Protein 1ZKR (pdb70)

CATH classification: 1.20.920.50

Organism: Felis catus (NCBI:txid9685)

Foldseek 3Di:
DAAQVLLVVLVLCLLPNDLVVNLVSLCVQPVDPQQSVLSSLLSVQLVVQDDPLLSVLLVVLVVLQRPPCCAPVDPDHSVLVVQCVLCLQQVVPVSNVVSSVSSVRDPSSNVSSVSSSCSNVVVVNNPPPYCVRSVVRSCCDVSVVD/DAAQVLLVVLVLCLLPNDLVVNLVSLCVQPVPVLQSVLSSLLSVQLVVQADPVLSVLLVVLVVLQRPDCCAPVDPDHSVLVVQLQVCLLQLVLVSNVVSSVSSVRDVSSNVSSVSSSVSNPPPNNSVRDPPCRSVVRSCVDPSND

B-factor: mean 20.04, std 7.18, range [7.3, 50.9]

Structure (mmCIF, N/CA/C/O backbone):
data_1ZKR
#
_entry.id   1ZKR
#
_cell.length_a   38.588
_cell.length_b   42.996
_cell.length_c   48.906
_cell.angle_alpha   70.80
_cell.angle_beta   80.56
_cell.angle_gamma   81.53
#
_symmetry.space_group_name_H-M   'P 1'
#
loop_
_entity.id
_entity.type
_entity.pdbx_description
1 polymer 'Major allergen I polypeptide, fused chain 1, chain 2'
2 water water
#
loop_
_atom_site.group_PDB
_atom_site.id
_atom_site.type_symbol
_atom_site.label_atom_id
_atom_site.label_alt_id
_atom_site.label_comp_id
_atom_site.label_asym_id
_atom_site.label_entity_id
_atom_site.label_seq_id
_atom_site.pdbx_PDB_ins_code
_atom_site.Cartn_x
_atom_site.Cartn_y
_atom_site.Cartn_z
_atom_site.occupancy
_atom_site.B_iso_or_equiv
_atom_site.auth_seq_id
_atom_site.auth_comp_id
_atom_site.auth_asym_id
_atom_site.auth_atom_id
_atom_site.pdbx_PDB_model_num
ATOM 1 N N . MET A 1 1 ? -13.641 2.765 12.120 1.00 18.86 0 MET A N 1
ATOM 2 C CA . MET A 1 1 ? -13.022 4.060 12.543 1.00 20.80 0 MET A CA 1
ATOM 3 C C . MET A 1 1 ? -11.925 4.532 11.588 1.00 19.75 0 MET A C 1
ATOM 4 O O . MET A 1 1 ? -11.384 3.735 10.833 1.00 18.31 0 MET A O 1
ATOM 9 N N . GLU A 1 2 ? -11.612 5.823 11.630 1.00 18.26 1 GLU A N 1
ATOM 10 C CA . GLU A 1 2 ? -10.644 6.422 10.708 1.00 18.38 1 GLU A CA 1
ATOM 11 C C . GLU A 1 2 ? -9.318 5.695 10.868 1.00 17.20 1 GLU A C 1
ATOM 12 O O . GLU A 1 2 ? -8.969 5.220 11.933 1.00 18.66 1 GLU A O 1
ATOM 18 N N . ILE A 1 3 ? -8.614 5.573 9.770 1.00 16.13 2 ILE A N 1
ATOM 19 C CA . ILE A 1 3 ? -7.256 5.079 9.756 1.00 15.60 2 ILE A CA 1
ATOM 20 C C . ILE A 1 3 ? -6.332 5.943 10.593 1.00 15.18 2 ILE A C 1
ATOM 21 O O . ILE A 1 3 ? -6.497 7.177 10.719 1.00 15.75 2 ILE A O 1
ATOM 26 N N . CYS A 1 4 ? -5.339 5.301 11.160 1.00 13.96 3 CYS A N 1
ATOM 27 C CA . CYS A 1 4 ? -4.318 6.001 11.871 1.00 12.27 3 CYS A CA 1
ATOM 28 C C . CYS A 1 4 ? -3.557 6.898 10.894 1.00 12.44 3 CYS A C 1
ATOM 29 O O . CYS A 1 4 ? -3.166 6.488 9.795 1.00 11.50 3 CYS A O 1
ATOM 32 N N . PRO A 1 5 ? -3.365 8.185 11.230 1.00 13.53 4 PRO A N 1
ATOM 33 C CA . PRO A 1 5 ? -2.589 9.076 10.339 1.00 14.60 4 PRO A CA 1
ATOM 34 C C . PRO A 1 5 ? -1.181 8.582 9.954 1.00 14.30 4 PRO A C 1
ATOM 35 O O . PRO A 1 5 ? -0.813 8.825 8.786 1.00 15.04 4 PRO A O 1
ATOM 39 N N . ALA A 1 6 ? -0.490 7.849 10.850 1.00 14.48 5 ALA A N 1
ATOM 40 C CA . ALA A 1 6 ? 0.847 7.296 10.546 1.00 13.38 5 ALA A CA 1
ATOM 41 C C . ALA A 1 6 ? 0.757 6.289 9.418 1.00 12.44 5 ALA A C 1
ATOM 42 O O . ALA A 1 6 ? 1.711 6.192 8.633 1.00 12.26 5 ALA A O 1
ATOM 44 N N . VAL A 1 7 ? -0.379 5.588 9.341 1.00 12.25 6 VAL A N 1
ATOM 45 C CA . VAL A 1 7 ? -0.577 4.604 8.282 1.00 11.74 6 VAL A CA 1
ATOM 46 C C . VAL A 1 7 ? -0.833 5.302 6.958 1.00 12.39 6 VAL A C 1
ATOM 47 O O . VAL A 1 7 ? -0.195 5.010 5.958 1.00 12.12 6 VAL A O 1
ATOM 51 N N . LYS A 1 8 ? -1.733 6.275 6.937 1.00 12.22 7 LYS A N 1
ATOM 52 C CA . LYS A 1 8 ? -1.940 7.045 5.742 1.00 13.07 7 LYS A CA 1
ATOM 53 C C . LYS A 1 8 ? -0.621 7.732 5.240 1.00 12.84 7 LYS A C 1
ATOM 54 O O . LYS A 1 8 ? -0.310 7.758 4.063 1.00 14.29 7 LYS A O 1
ATOM 60 N N . ARG A 1 9 ? 0.143 8.315 6.140 1.00 13.13 8 ARG A N 1
ATOM 61 C CA . ARG A 1 9 ? 1.441 8.853 5.806 1.00 14.94 8 ARG A CA 1
ATOM 62 C C . ARG A 1 9 ? 2.422 7.852 5.188 1.00 14.13 8 ARG A C 1
ATOM 63 O O . ARG A 1 9 ? 3.141 8.158 4.246 1.00 15.73 8 ARG A O 1
ATOM 71 N N . ASP A 1 10 ? 2.462 6.636 5.724 1.00 13.31 9 ASP A N 1
ATOM 72 C CA . ASP A 1 10 ? 3.343 5.614 5.201 1.00 13.38 9 ASP A CA 1
ATOM 73 C C . ASP A 1 10 ? 2.961 5.323 3.746 1.00 12.64 9 ASP A C 1
ATOM 74 O O . ASP A 1 10 ? 3.782 5.328 2.907 1.00 13.52 9 ASP A O 1
ATOM 79 N N . VAL A 1 11 ? 1.679 5.192 3.459 1.00 12.05 10 VAL A N 1
ATOM 80 C CA . VAL A 1 11 ? 1.268 4.927 2.085 1.00 12.89 10 VAL A CA 1
ATOM 81 C C . VAL A 1 11 ? 1.466 6.110 1.142 1.00 12.68 10 VAL A C 1
ATOM 82 O O . VAL A 1 11 ? 1.844 5.957 -0.042 1.00 13.30 10 VAL A O 1
ATOM 86 N N . ASP A 1 12 ? 1.289 7.313 1.661 1.00 13.65 11 ASP A N 1
ATOM 87 C CA . ASP A 1 12 ? 1.480 8.505 0.856 1.00 15.13 11 ASP A CA 1
ATOM 88 C C . ASP A 1 12 ? 2.954 8.634 0.467 1.00 15.53 11 ASP A C 1
ATOM 89 O O . ASP A 1 12 ? 3.280 8.904 -0.692 1.00 16.40 11 ASP A O 1
ATOM 94 N N . LEU A 1 13 ? 3.861 8.441 1.426 1.00 15.26 12 LEU A N 1
ATOM 95 C CA . LEU A 1 13 ? 5.297 8.383 1.146 1.00 16.11 12 LEU A CA 1
ATOM 96 C C . LEU A 1 13 ? 5.703 7.271 0.182 1.00 14.94 12 LEU A C 1
ATOM 97 O O . LEU A 1 13 ? 6.510 7.452 -0.704 1.00 16.18 12 LEU A O 1
ATOM 102 N N . PHE A 1 14 ? 5.156 6.099 0.385 1.00 14.15 13 PHE A N 1
ATOM 103 C CA . PHE A 1 14 ? 5.403 4.990 -0.484 1.00 14.99 13 PHE A CA 1
ATOM 104 C C . PHE A 1 14 ? 5.114 5.409 -1.941 1.00 15.24 13 PHE A C 1
ATOM 105 O O . PHE A 1 14 ? 5.879 5.122 -2.851 1.00 15.42 13 PHE A O 1
ATOM 113 N N . LEU A 1 15 ? 3.987 6.067 -2.156 1.00 15.20 14 LEU A N 1
ATOM 114 C CA . LEU A 1 15 ? 3.625 6.448 -3.509 1.00 15.92 14 LEU A CA 1
ATOM 115 C C . LEU A 1 15 ? 4.366 7.716 -4.006 1.00 16.23 14 LEU A C 1
ATOM 116 O O . LEU A 1 15 ? 4.744 7.768 -5.184 1.00 17.99 14 LEU A O 1
ATOM 121 N N . THR A 1 16 ? 4.526 8.743 -3.163 1.00 16.52 15 THR A N 1
ATOM 122 C CA . THR A 1 16 ? 4.893 10.095 -3.638 1.00 17.42 15 THR A CA 1
ATOM 123 C C . THR A 1 16 ? 6.254 10.561 -3.175 1.00 17.81 15 THR A C 1
ATOM 124 O O . THR A 1 16 ? 6.755 11.581 -3.656 1.00 18.84 15 THR A O 1
ATOM 128 N N . GLY A 1 17 ? 6.819 9.884 -2.187 1.00 16.29 16 GLY A N 1
ATOM 129 C CA . GLY A 1 17 ? 8.121 10.228 -1.678 1.00 17.31 16 GLY A CA 1
ATOM 130 C C . GLY A 1 17 ? 9.201 9.780 -2.617 1.00 17.18 16 GLY A C 1
ATOM 131 O O . GLY A 1 17 ? 8.976 8.941 -3.542 1.00 17.47 16 GLY A O 1
ATOM 132 N N . THR A 1 18 ? 10.415 10.245 -2.347 1.00 17.14 17 THR A N 1
ATOM 133 C CA . THR A 1 18 ? 11.562 9.648 -2.997 1.00 17.72 17 THR A CA 1
ATOM 134 C C . THR A 1 18 ? 11.796 8.304 -2.373 1.00 18.40 17 THR A C 1
ATOM 135 O O . THR A 1 18 ? 11.287 8.057 -1.284 1.00 16.87 17 THR A O 1
ATOM 139 N N . PRO A 1 19 ? 12.558 7.443 -3.029 1.00 17.79 18 PRO A N 1
ATOM 140 C CA . PRO A 1 19 ? 12.947 6.163 -2.425 1.00 18.90 18 PRO A CA 1
ATOM 141 C C . PRO A 1 19 ? 13.611 6.356 -1.044 1.00 17.95 18 PRO A C 1
ATOM 142 O O . PRO A 1 19 ? 13.243 5.694 -0.074 1.00 16.56 18 PRO A O 1
ATOM 146 N N . ASP A 1 20 ? 14.572 7.253 -0.947 1.00 19.09 19 ASP A N 1
ATOM 147 C CA . ASP A 1 20 ? 15.155 7.532 0.360 1.00 19.86 19 ASP A CA 1
ATOM 148 C C . ASP A 1 20 ? 14.153 7.986 1.406 1.00 18.85 19 ASP A C 1
ATOM 149 O O . ASP A 1 20 ? 14.197 7.558 2.583 1.00 19.28 19 ASP A O 1
ATOM 154 N N . GLU A 1 21 ? 13.237 8.867 1.036 1.00 16.96 20 GLU A N 1
ATOM 155 C CA . GLU A 1 21 ? 12.234 9.302 2.004 1.00 16.10 20 GLU A CA 1
ATOM 156 C C . GLU A 1 21 ? 11.410 8.129 2.536 1.00 15.83 20 GLU A C 1
ATOM 157 O O . GLU A 1 21 ? 11.103 8.017 3.765 1.00 17.12 20 GLU A O 1
ATOM 163 N N . TYR A 1 22 ? 11.023 7.255 1.615 1.00 15.26 21 TYR A N 1
ATOM 164 C CA . TYR A 1 22 ? 10.179 6.118 1.977 1.00 15.32 21 TYR A CA 1
ATOM 165 C C . TYR A 1 22 ? 10.964 5.149 2.847 1.00 16.27 21 TYR A C 1
ATOM 166 O O . TYR A 1 22 ? 10.511 4.781 3.926 1.00 14.09 21 TYR A O 1
ATOM 175 N N . VAL A 1 23 ? 12.151 4.753 2.406 1.00 16.82 22 VAL A N 1
ATOM 176 C CA . VAL A 1 23 ? 12.907 3.679 3.083 1.00 18.15 22 VAL A CA 1
ATOM 177 C C . VAL A 1 23 ? 13.340 4.131 4.497 1.00 17.82 22 VAL A C 1
ATOM 178 O O . VAL A 1 23 ? 13.346 3.356 5.484 1.00 18.08 22 VAL A O 1
ATOM 182 N N . GLU A 1 24 ? 13.747 5.372 4.592 1.00 18.46 23 GLU A N 1
ATOM 183 C CA . GLU A 1 24 ? 14.046 5.934 5.881 1.00 19.21 23 GLU A CA 1
ATOM 184 C C . GLU A 1 24 ? 12.854 5.949 6.789 1.00 18.35 23 GLU A C 1
ATOM 185 O O . GLU A 1 24 ? 12.999 5.724 7.993 1.00 19.77 23 GLU A O 1
ATOM 191 N N . GLN A 1 25 ? 11.667 6.246 6.245 1.00 16.78 24 GLN A N 1
ATOM 192 C CA . GLN A 1 25 ? 10.480 6.207 7.073 1.00 16.70 24 GLN A CA 1
ATOM 193 C C . GLN A 1 25 ? 10.215 4.804 7.540 1.00 16.56 24 GLN A C 1
ATOM 194 O O . GLN A 1 25 ? 9.801 4.580 8.684 1.00 16.24 24 GLN A O 1
ATOM 200 N N . VAL A 1 26 ? 10.461 3.842 6.689 1.00 14.49 25 VAL A N 1
ATOM 201 C CA . VAL A 1 26 ? 10.322 2.453 7.077 1.00 16.18 25 VAL A CA 1
ATOM 202 C C . VAL A 1 26 ? 11.271 2.126 8.208 1.00 16.15 25 VAL A C 1
ATOM 203 O O . VAL A 1 26 ? 10.873 1.496 9.181 1.00 16.50 25 VAL A O 1
ATOM 207 N N . ALA A 1 27 ? 12.508 2.574 8.075 1.00 17.52 26 ALA A N 1
ATOM 208 C CA . ALA A 1 27 ? 13.546 2.305 9.064 1.00 17.83 26 ALA A CA 1
ATOM 209 C C . ALA A 1 27 ? 13.247 2.886 10.445 1.00 18.59 26 ALA A C 1
ATOM 210 O O . ALA A 1 27 ? 13.717 2.336 11.423 1.00 19.40 26 ALA A O 1
ATOM 212 N N . GLN A 1 28 ? 12.445 3.942 10.531 1.00 18.06 27 GLN A N 1
ATOM 213 C CA . GLN A 1 28 ? 11.968 4.491 11.799 1.00 19.89 27 GLN A CA 1
ATOM 214 C C . GLN A 1 28 ? 11.114 3.474 12.563 1.00 18.48 27 GLN A C 1
ATOM 215 O O . GLN A 1 28 ? 11.070 3.509 13.792 1.00 18.69 27 GLN A O 1
ATOM 221 N N . TYR A 1 29 ? 10.455 2.554 11.843 1.00 16.59 28 TYR A N 1
ATOM 222 C CA . TYR A 1 29 ? 9.620 1.514 12.463 1.00 15.19 28 TYR A CA 1
ATOM 223 C C . TYR A 1 29 ? 10.294 0.158 12.605 1.00 14.96 28 TYR A C 1
ATOM 224 O O . TYR A 1 29 ? 10.074 -0.570 13.614 1.00 15.80 28 TYR A O 1
ATOM 233 N N . LYS A 1 30 ? 11.122 -0.200 11.628 1.00 14.74 29 LYS A N 1
ATOM 234 C CA . LYS A 1 30 ? 11.725 -1.525 11.548 1.00 15.22 29 LYS A CA 1
ATOM 235 C C . LYS A 1 30 ? 13.009 -1.469 10.779 1.00 17.40 29 LYS A C 1
ATOM 236 O O . LYS A 1 30 ? 13.053 -1.287 9.528 1.00 18.69 29 LYS A O 1
ATOM 242 N N . ALA A 1 31 ? 14.091 -1.551 11.521 1.00 18.74 30 ALA A N 1
ATOM 243 C CA . ALA A 1 31 ? 15.401 -1.339 10.901 1.00 20.35 30 ALA A CA 1
ATOM 244 C C . ALA A 1 31 ? 16.132 -2.669 10.670 1.00 20.45 30 ALA A C 1
ATOM 245 O O . ALA A 1 31 ? 17.330 -2.751 10.830 1.00 25.00 30 ALA A O 1
ATOM 247 N N . LEU A 1 32 ? 15.429 -3.733 10.307 1.00 20.07 31 LEU A N 1
ATOM 248 C CA . LEU A 1 32 ? 16.092 -4.979 9.955 1.00 18.73 31 LEU A CA 1
ATOM 249 C C . LEU A 1 32 ? 16.601 -4.763 8.576 1.00 19.76 31 LEU A C 1
ATOM 250 O O . LEU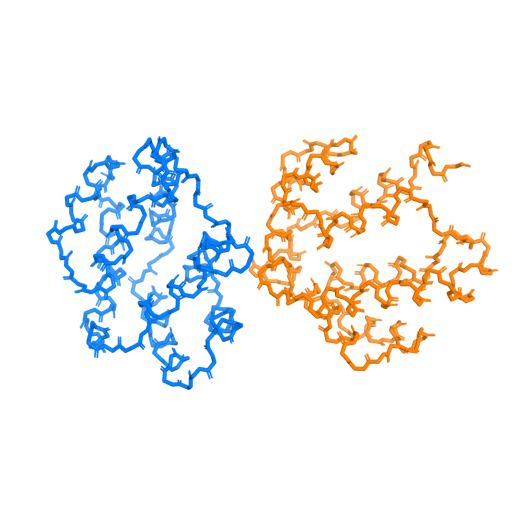 A 1 32 ? 15.877 -4.251 7.705 1.00 21.22 31 LEU A O 1
ATOM 255 N N . PRO A 1 33 ? 17.843 -5.119 8.320 1.00 19.62 32 PRO A N 1
ATOM 256 C CA . PRO A 1 33 ? 18.354 -4.921 6.970 1.00 20.28 32 PRO A CA 1
ATOM 257 C C . PRO A 1 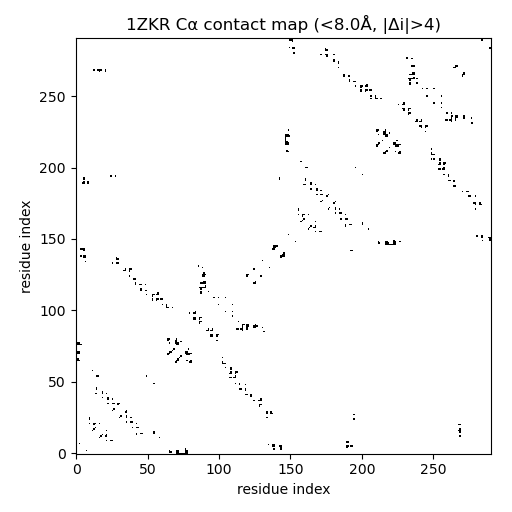33 ? 17.516 -5.593 5.871 1.00 21.63 32 PRO A C 1
ATOM 258 O O . PRO A 1 33 ? 17.353 -4.962 4.817 1.00 22.61 32 PRO A O 1
ATOM 262 N N . VAL A 1 34 ? 17.004 -6.796 6.086 1.00 21.26 33 VAL A N 1
ATOM 263 C CA . VAL A 1 34 ? 16.178 -7.438 5.065 1.00 22.61 33 VAL A CA 1
ATOM 264 C C . VAL A 1 34 ? 14.945 -6.599 4.740 1.00 21.51 33 VAL A C 1
ATOM 265 O O . VAL A 1 34 ? 14.593 -6.481 3.581 1.00 20.83 33 VAL A O 1
ATOM 269 N N . VAL A 1 35 ? 14.343 -5.981 5.748 1.00 20.31 34 VAL A N 1
ATOM 270 C CA . VAL A 1 35 ? 13.102 -5.204 5.566 1.00 19.78 34 VAL A CA 1
ATOM 271 C C . VAL A 1 35 ? 13.427 -3.973 4.720 1.00 19.70 34 VAL A C 1
ATOM 272 O O . VAL A 1 35 ? 12.674 -3.625 3.802 1.00 19.11 34 VAL A O 1
ATOM 276 N N . LEU A 1 36 ? 14.560 -3.327 5.012 1.00 18.83 35 LEU A N 1
ATOM 277 C CA . LEU A 1 36 ? 14.937 -2.099 4.294 1.00 19.13 35 LEU A CA 1
ATOM 278 C C . LEU A 1 36 ? 15.300 -2.419 2.845 1.00 18.99 35 LEU A C 1
ATOM 279 O O . LEU A 1 36 ? 14.928 -1.676 1.923 1.00 19.20 35 LEU A O 1
ATOM 284 N N . GLU A 1 37 ? 16.009 -3.521 2.641 1.00 20.45 36 GLU A N 1
ATOM 285 C CA . GLU A 1 37 ? 16.377 -3.948 1.314 1.00 20.65 36 GLU A CA 1
ATOM 286 C C . GLU A 1 37 ? 15.121 -4.245 0.475 1.00 20.60 36 GLU A C 1
ATOM 287 O O . GLU A 1 37 ? 15.035 -3.818 -0.694 1.00 20.48 36 GLU A O 1
ATOM 293 N N . ASN A 1 38 ? 14.143 -4.921 1.082 1.00 20.91 37 ASN A N 1
ATOM 294 C CA . ASN A 1 38 ? 12.895 -5.324 0.395 1.00 21.46 37 ASN A CA 1
ATOM 295 C C . ASN A 1 38 ? 12.010 -4.111 0.115 1.00 20.19 37 ASN A C 1
ATOM 296 O O . ASN A 1 38 ? 11.380 -3.997 -0.927 1.00 21.55 37 ASN A O 1
ATOM 301 N N . ALA A 1 39 ? 12.020 -3.165 1.023 1.00 19.24 38 ALA A N 1
ATOM 302 C CA . ALA A 1 39 ? 11.274 -1.962 0.875 1.00 18.11 38 ALA A CA 1
ATOM 303 C C . ALA A 1 39 ? 11.800 -1.207 -0.344 1.00 19.17 38 ALA A C 1
ATOM 304 O O . ALA A 1 39 ? 11.023 -0.608 -1.069 1.00 17.66 38 ALA A O 1
ATOM 306 N N . ARG A 1 40 ? 13.125 -1.142 -0.478 1.00 17.74 39 ARG A N 1
ATOM 307 C CA . ARG A 1 40 ? 13.724 -0.383 -1.595 1.00 18.27 39 ARG A CA 1
ATOM 308 C C . ARG A 1 40 ? 13.423 -1.057 -2.952 1.00 17.59 39 ARG A C 1
ATOM 309 O O . ARG A 1 40 ? 13.114 -0.373 -3.922 1.00 18.43 39 ARG A O 1
ATOM 317 N N . ILE A 1 41 ? 13.467 -2.368 -3.023 1.00 17.60 40 ILE A N 1
ATOM 318 C CA . ILE A 1 41 ? 13.085 -3.067 -4.265 1.00 17.52 40 ILE A CA 1
ATOM 319 C C . ILE A 1 41 ? 11.648 -2.714 -4.628 1.00 17.67 40 ILE A C 1
ATOM 320 O O . ILE A 1 41 ? 11.324 -2.279 -5.739 1.00 16.11 40 ILE A O 1
ATOM 325 N N . LEU A 1 42 ? 10.768 -2.863 -3.661 1.00 17.38 41 LEU A N 1
ATOM 326 C CA . LEU A 1 42 ? 9.359 -2.497 -3.902 1.00 15.85 41 LEU A CA 1
ATOM 327 C C . LEU A 1 42 ? 9.131 -1.052 -4.339 1.00 15.67 41 LEU A C 1
ATOM 328 O O . LEU A 1 42 ? 8.381 -0.792 -5.297 1.00 17.84 41 LEU A O 1
ATOM 333 N N . LYS A 1 43 ? 9.717 -0.097 -3.645 1.00 16.20 42 LYS A N 1
ATOM 334 C CA . LYS A 1 43 ? 9.581 1.299 -3.976 1.00 15.91 42 LYS A CA 1
ATOM 335 C C . LYS A 1 43 ? 10.152 1.602 -5.371 1.00 16.97 42 LYS A C 1
ATOM 336 O O . LYS A 1 43 ? 9.570 2.345 -6.119 1.00 16.29 42 LYS A O 1
ATOM 342 N N . ASN A 1 44 ? 11.331 1.082 -5.676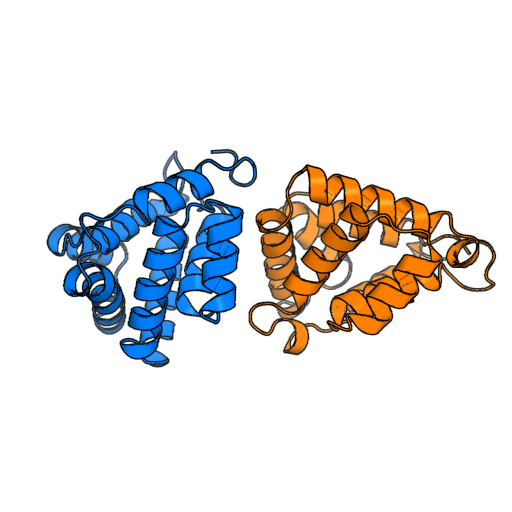 1.00 18.65 43 ASN A N 1
ATOM 343 C CA . ASN A 1 44 ? 11.891 1.313 -7.023 1.00 18.30 43 ASN A CA 1
ATOM 344 C C . ASN A 1 44 ? 10.964 0.721 -8.100 1.00 19.37 43 ASN A C 1
ATOM 345 O O . ASN A 1 44 ? 10.746 1.345 -9.135 1.00 18.88 43 ASN A O 1
ATOM 350 N N . CYS A 1 45 ? 10.356 -0.434 -7.837 1.00 18.49 44 CYS A N 1
ATOM 351 C CA . CYS A 1 45 ? 9.413 -1.029 -8.781 1.00 18.95 44 CYS A CA 1
ATOM 352 C C . CYS A 1 45 ? 8.189 -0.154 -8.929 1.00 19.08 44 CYS A C 1
ATOM 353 O O . CYS A 1 45 ? 7.760 0.107 -10.057 1.00 18.82 44 CYS A O 1
ATOM 356 N N . VAL A 1 46 ? 7.606 0.349 -7.836 1.00 17.68 45 VAL A N 1
ATOM 357 C CA . VAL A 1 46 ? 6.371 1.148 -8.021 1.00 18.50 45 VAL A CA 1
ATOM 358 C C . VAL A 1 46 ? 6.642 2.465 -8.785 1.00 18.16 45 VAL A C 1
ATO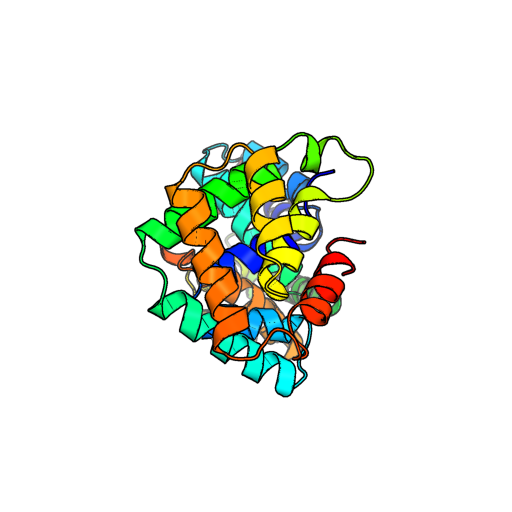M 359 O O . VAL A 1 46 ? 5.764 2.924 -9.557 1.00 17.84 45 VAL A O 1
ATOM 363 N N . ASP A 1 47 ? 7.801 3.056 -8.545 1.00 17.25 46 ASP A N 1
ATOM 364 C CA . ASP A 1 47 ? 8.186 4.327 -9.202 1.00 19.09 46 ASP A CA 1
ATOM 365 C C . ASP A 1 47 ? 8.344 4.029 -10.711 1.00 19.67 46 ASP A C 1
ATOM 366 O O . ASP A 1 47 ? 7.864 4.772 -11.523 1.00 21.61 46 ASP A O 1
ATOM 371 N N . ALA A 1 48 ? 8.932 2.895 -11.048 1.00 19.18 47 ALA A N 1
ATOM 372 C CA . ALA A 1 48 ? 9.281 2.611 -12.481 1.00 19.12 47 ALA A CA 1
ATOM 373 C C . ALA A 1 48 ? 8.039 2.143 -13.230 1.00 19.71 47 ALA A C 1
ATOM 374 O O . ALA A 1 48 ? 7.826 2.527 -14.423 1.00 19.94 47 ALA A O 1
ATOM 376 N N . LYS A 1 49 ? 7.168 1.405 -12.542 1.00 18.68 48 LYS A N 1
ATOM 377 C CA . LYS A 1 49 ? 5.969 0.803 -13.137 1.00 19.81 48 LYS A CA 1
ATOM 378 C C . LYS A 1 49 ? 4.748 1.752 -13.195 1.00 19.74 48 LYS A C 1
ATOM 379 O O . LYS A 1 49 ? 3.829 1.542 -14.050 1.00 20.03 48 LYS A O 1
ATOM 385 N N . MET A 1 50 ? 4.671 2.697 -12.244 1.00 19.56 49 MET A N 1
ATOM 386 C CA . MET A 1 50 ? 3.535 3.660 -12.188 1.00 18.98 49 MET A CA 1
ATOM 387 C C . MET A 1 50 ? 3.892 5.032 -12.784 1.00 19.11 49 MET A C 1
ATOM 388 O O . MET A 1 50 ? 4.870 5.639 -12.390 1.00 18.18 49 MET A O 1
ATOM 393 N N . THR A 1 51 ? 3.037 5.516 -13.683 1.00 17.51 50 THR A N 1
ATOM 394 C CA . THR A 1 51 ? 3.125 6.897 -14.180 1.00 17.94 50 THR A CA 1
ATOM 395 C C . THR A 1 51 ? 2.583 7.860 -13.137 1.00 17.46 50 THR A C 1
ATOM 396 O O . THR A 1 51 ? 2.023 7.410 -12.108 1.00 16.37 50 THR A O 1
ATOM 400 N N . GLU A 1 52 ? 2.654 9.158 -13.415 1.00 17.37 51 GLU A N 1
ATOM 401 C CA . GLU A 1 52 ? 2.025 10.129 -12.553 1.00 18.00 51 GLU A CA 1
ATOM 402 C C . GLU A 1 52 ? 0.516 9.949 -12.495 1.00 18.59 51 GLU A C 1
ATOM 403 O O . GLU A 1 52 ? -0.067 10.065 -11.420 1.00 17.66 51 GLU A O 1
ATOM 409 N N . GLU A 1 53 ? -0.112 9.600 -13.618 1.00 16.76 52 GLU A N 1
ATOM 410 C CA . GLU A 1 53 ? -1.551 9.353 -13.668 1.00 18.60 52 GLU A CA 1
ATOM 411 C C . GLU A 1 53 ? -1.900 8.136 -12.816 1.00 16.18 52 GLU A C 1
ATOM 412 O O . GLU A 1 53 ? -2.868 8.193 -12.067 1.00 18.82 52 GLU A O 1
ATOM 418 N N . ASP A 1 54 ? -1.084 7.076 -12.921 1.00 17.06 53 ASP A N 1
ATOM 419 C CA . ASP A 1 54 ? -1.277 5.889 -12.083 1.00 16.10 53 ASP A CA 1
ATOM 420 C C . ASP A 1 54 ? -1.218 6.266 -10.596 1.00 15.92 53 ASP A C 1
ATOM 421 O O . ASP A 1 54 ? -2.029 5.790 -9.818 1.00 15.53 53 ASP A O 1
ATOM 426 N N . LYS A 1 55 ? -0.193 7.020 -10.207 1.00 16.24 54 LYS A N 1
ATOM 427 C CA . LYS A 1 55 ? -0.077 7.476 -8.803 1.00 16.61 54 LYS A CA 1
ATOM 428 C C . LYS A 1 55 ? -1.282 8.320 -8.405 1.00 16.27 54 LYS A C 1
ATOM 429 O O . LYS A 1 55 ? -1.845 8.131 -7.365 1.00 16.62 54 LYS A O 1
ATOM 435 N N . GLU A 1 56 ? -1.716 9.241 -9.257 1.00 16.92 55 GLU A N 1
ATOM 436 C CA . GLU A 1 56 ? -2.932 10.026 -8.965 1.00 18.62 55 GLU A CA 1
ATOM 437 C C . GLU A 1 56 ? -4.128 9.137 -8.757 1.00 17.21 55 GLU A C 1
ATOM 438 O O . GLU A 1 56 ? -4.953 9.394 -7.881 1.00 16.98 55 GLU A O 1
ATOM 444 N N . ASN A 1 57 ? -4.270 8.098 -9.591 1.00 17.39 56 ASN A N 1
ATOM 445 C CA . ASN A 1 57 ? -5.402 7.187 -9.455 1.00 16.38 56 ASN A CA 1
ATOM 446 C C . ASN A 1 57 ? -5.343 6.287 -8.159 1.00 15.89 56 ASN A C 1
ATOM 447 O O . ASN A 1 57 ? -6.356 6.033 -7.506 1.00 17.24 56 ASN A O 1
ATOM 452 N N . ALA A 1 58 ? -4.151 5.916 -7.747 1.00 16.57 57 ALA A N 1
ATOM 453 C CA . ALA A 1 58 ? -3.965 5.168 -6.470 1.00 16.65 57 ALA A CA 1
ATOM 454 C C . ALA A 1 58 ? -4.372 6.031 -5.309 1.00 16.39 57 ALA A C 1
ATOM 455 O O . ALA A 1 58 ? -5.061 5.573 -4.370 1.00 16.66 57 ALA A O 1
ATOM 457 N N . LEU A 1 59 ? -4.012 7.313 -5.376 1.00 15.64 58 LEU A N 1
ATOM 458 C CA . LEU A 1 59 ? -4.305 8.248 -4.328 1.00 16.62 58 LEU A CA 1
ATOM 459 C C . LEU A 1 59 ? -5.807 8.523 -4.243 1.00 15.44 58 LEU A C 1
ATOM 460 O O . LEU A 1 59 ? -6.350 8.636 -3.158 1.00 17.22 58 LEU A O 1
ATOM 465 N N . SER A 1 60 ? -6.478 8.609 -5.396 1.00 16.93 59 SER A N 1
ATOM 466 C CA . SER A 1 60 ? -7.915 8.855 -5.382 1.00 17.06 59 SER A CA 1
ATOM 467 C C . SER A 1 60 ? -8.659 7.632 -4.858 1.00 16.90 59 SER A C 1
ATOM 468 O O . SER A 1 60 ? -9.621 7.732 -4.079 1.00 17.30 59 SER A O 1
ATOM 471 N N . LEU A 1 61 ? -8.191 6.445 -5.206 1.00 15.14 60 LEU A N 1
ATOM 472 C CA . LEU A 1 61 ? -8.749 5.239 -4.639 1.00 14.13 60 LEU A CA 1
ATOM 473 C C . LEU A 1 61 ? -8.552 5.130 -3.150 1.00 12.36 60 LEU A C 1
ATOM 474 O O . LEU A 1 61 ? -9.457 4.769 -2.414 1.00 13.83 60 LEU A O 1
ATOM 479 N N . LEU A 1 62 ? -7.361 5.485 -2.686 1.00 14.33 61 LEU A N 1
ATOM 480 C CA . LEU A 1 62 ? -7.088 5.421 -1.261 1.00 14.25 61 LEU A CA 1
ATOM 481 C C . LEU A 1 62 ? -7.987 6.416 -0.560 1.00 14.37 61 LEU A C 1
ATOM 482 O O . LEU A 1 62 ? -8.521 6.110 0.497 1.00 14.63 61 LEU A O 1
ATOM 487 N N . ASP A 1 63 ? -8.252 7.588 -1.159 1.00 15.28 62 ASP A N 1
ATOM 488 C CA . ASP A 1 63 ? -9.188 8.485 -0.528 1.00 16.81 62 ASP A CA 1
ATOM 489 C C . ASP A 1 63 ? -10.566 7.910 -0.429 1.00 16.90 62 ASP A C 1
ATOM 490 O O . ASP A 1 63 ? -11.242 8.153 0.560 1.00 17.04 62 ASP A O 1
ATOM 495 N N . LYS A 1 64 ? -11.001 7.147 -1.435 1.00 14.83 63 LYS A N 1
ATOM 496 C CA . LYS A 1 64 ? -12.297 6.432 -1.352 1.00 16.49 63 LYS A CA 1
ATOM 497 C C . LYS A 1 64 ? -12.341 5.424 -0.181 1.00 15.39 63 LYS A C 1
ATOM 498 O O . LYS A 1 64 ? -13.332 5.308 0.513 1.00 17.56 63 LYS A O 1
ATOM 504 N N . ILE A 1 65 ? -11.244 4.721 0.059 1.00 14.86 64 ILE A N 1
ATOM 505 C CA . ILE A 1 65 ? -11.112 3.832 1.197 1.00 13.46 64 ILE A CA 1
ATOM 506 C C . ILE A 1 65 ? -11.245 4.565 2.515 1.00 13.72 64 ILE A C 1
ATOM 507 O O . ILE A 1 65 ? -12.088 4.221 3.361 1.00 13.79 64 ILE A O 1
ATOM 512 N N . TYR A 1 66 ? -10.476 5.629 2.668 1.00 14.61 65 TYR A N 1
ATOM 513 C CA . TYR A 1 66 ? -10.351 6.300 3.954 1.00 14.97 65 TYR A CA 1
ATOM 514 C C . TYR A 1 66 ? -11.673 6.996 4.337 1.00 15.94 65 TYR A C 1
ATOM 515 O O . TYR A 1 66 ? -11.913 7.254 5.511 1.00 15.52 65 TYR A O 1
ATOM 524 N N . THR A 1 67 ? -12.525 7.264 3.350 1.00 17.25 66 THR A N 1
ATOM 525 C CA . THR A 1 67 ? -13.808 7.919 3.613 1.00 17.85 66 THR A CA 1
ATOM 526 C C . THR A 1 67 ? -14.991 6.954 3.470 1.00 18.78 66 THR A C 1
ATOM 527 O O . THR A 1 67 ? -16.149 7.340 3.603 1.00 21.21 66 THR A O 1
ATOM 531 N N . SER A 1 68 ? -14.733 5.681 3.223 1.00 17.90 67 SER A N 1
ATOM 532 C CA . SER A 1 68 ? -15.803 4.704 3.025 1.00 18.47 67 SER A CA 1
ATOM 533 C C . SER A 1 68 ? -16.449 4.368 4.380 1.00 17.98 67 SER A C 1
ATOM 534 O O . SER A 1 68 ? -15.764 4.344 5.380 1.00 17.91 67 SER A O 1
ATOM 537 N N . PRO A 1 69 ? -17.770 4.146 4.456 1.00 19.98 68 PRO A N 1
ATOM 538 C CA . PRO A 1 69 ? -18.384 3.628 5.682 1.00 18.89 68 PRO A CA 1
ATOM 539 C C . PRO A 1 69 ? -17.761 2.321 6.159 1.00 18.11 68 PRO A C 1
ATOM 540 O O . PRO A 1 69 ? -17.738 2.042 7.353 1.00 17.35 68 PRO A O 1
ATOM 544 N N . LEU A 1 70 ? -17.304 1.512 5.219 1.00 18.66 69 LEU A N 1
ATOM 545 C CA . LEU A 1 70 ? -16.619 0.254 5.526 1.00 16.72 69 LEU A CA 1
ATOM 546 C C . LEU A 1 70 ? -15.233 0.433 6.168 1.00 16.79 69 LEU A C 1
ATOM 547 O O . LEU A 1 70 ? -14.630 -0.533 6.635 1.00 16.99 69 LEU A O 1
ATOM 552 N N . CYS A 1 71 ? -14.776 1.689 6.194 1.00 14.73 70 CYS A N 1
ATOM 553 C CA . CYS A 1 71 ? -13.614 2.120 6.927 1.00 14.76 70 CYS A CA 1
ATOM 554 C C . CYS A 1 71 ? -14.064 2.798 8.208 1.00 15.27 70 CYS A C 1
ATOM 555 O O . CYS A 1 71 ? -13.802 2.339 9.322 1.00 16.12 70 CYS A O 1
ATOM 558 N N . VAL A 1 72 ? -14.753 3.912 8.030 1.00 17.03 71 VAL A N 1
ATOM 559 C CA . VAL A 1 72 ? -15.024 4.841 9.126 1.00 18.11 71 VAL A CA 1
ATOM 560 C C . VAL A 1 72 ? -16.060 4.395 10.112 1.00 17.51 71 VAL A C 1
ATOM 561 O O . VAL A 1 72 ? -15.911 4.621 11.308 1.00 17.17 71 VAL A O 1
ATOM 565 N N . LYS A 1 73 ? -17.134 3.788 9.625 1.00 18.70 72 LYS A N 1
ATOM 566 C CA . LYS A 1 73 ? -18.261 3.477 10.476 1.00 20.85 72 LYS A CA 1
ATOM 567 C C . LYS A 1 73 ? -18.106 2.180 11.251 1.00 20.79 72 LYS A C 1
ATOM 568 O O . LYS A 1 73 ? -18.924 1.867 12.125 1.00 21.29 72 LYS A O 1
ATOM 574 N N . MET A 1 74 ? -17.069 1.407 10.935 1.00 19.44 73 MET A N 1
ATOM 575 C CA . MET A 1 74 ? -16.838 0.162 11.668 1.00 18.98 73 MET A CA 1
ATOM 576 C C . MET A 1 74 ? -16.234 0.425 13.023 1.00 18.47 73 MET A C 1
ATOM 577 O O . MET A 1 74 ? -15.670 1.489 13.291 1.00 19.26 73 MET A O 1
ATOM 582 N N . ALA A 1 75 ? -16.316 -0.587 13.872 1.00 20.22 74 ALA A N 1
ATOM 583 C CA . ALA A 1 75 ? -15.940 -0.461 15.250 1.00 18.93 74 ALA A CA 1
ATOM 584 C C . ALA A 1 75 ? -14.440 -0.340 15.445 1.00 18.54 74 ALA A C 1
ATOM 585 O O . ALA A 1 75 ? -13.969 0.274 16.378 1.00 19.81 74 ALA A O 1
ATOM 587 N N . GLU A 1 76 ? -13.690 -0.996 14.574 1.00 16.64 75 GLU A N 1
ATOM 588 C CA . GLU A 1 76 ? -12.223 -0.999 14.707 1.00 15.67 75 GLU A CA 1
ATOM 589 C C . GLU A 1 76 ? -11.621 -0.173 13.575 1.00 14.71 75 GLU A C 1
ATOM 590 O O . GLU A 1 76 ? -12.328 0.314 12.666 1.00 15.03 75 GLU A O 1
ATOM 596 N N . THR A 1 77 ? -10.315 0.050 13.641 1.00 14.12 76 THR A N 1
ATOM 597 C CA . THR A 1 77 ? -9.678 0.897 12.640 1.00 13.48 76 THR A CA 1
ATOM 598 C C . THR A 1 77 ? -9.792 0.403 11.174 1.00 12.45 76 THR A C 1
ATOM 599 O O . THR A 1 77 ? -9.514 -0.756 10.872 1.00 13.69 76 THR A O 1
ATOM 603 N N . CYS A 1 78 ? -10.270 1.287 10.315 1.00 12.73 77 CYS A N 1
ATOM 604 C CA . CYS A 1 78 ? -10.386 1.167 8.860 1.00 13.64 77 CYS A CA 1
ATOM 605 C C . CYS A 1 78 ? -10.209 -0.240 8.239 1.00 13.57 77 CYS A C 1
ATOM 606 O O . CYS A 1 78 ? -9.241 -0.507 7.540 1.00 11.16 77 CYS A O 1
ATOM 609 N N . PRO A 1 79 ? -11.139 -1.136 8.506 1.00 12.71 78 PRO A N 1
ATOM 610 C CA . PRO A 1 79 ? -10.974 -2.548 8.157 1.00 12.14 78 PRO A CA 1
ATOM 611 C C . PRO A 1 79 ? -10.804 -2.765 6.662 1.00 12.61 78 PRO A C 1
ATOM 612 O O . PRO A 1 79 ? -9.911 -3.520 6.248 1.00 11.42 78 PRO A O 1
ATOM 616 N N . ILE A 1 80 ? -11.530 -2.023 5.828 1.00 12.25 79 ILE A N 1
ATOM 617 C CA . ILE A 1 80 ? -11.419 -2.214 4.384 1.00 13.93 79 ILE A CA 1
ATOM 618 C C . ILE A 1 80 ? -10.023 -1.831 3.854 1.00 11.92 79 ILE A C 1
ATOM 619 O O . ILE A 1 80 ? -9.568 -2.340 2.889 1.00 11.81 79 ILE A O 1
ATOM 624 N N . PHE A 1 81 ? -9.369 -0.879 4.481 1.00 10.59 80 PHE A N 1
ATOM 625 C CA . PHE A 1 81 ? -7.988 -0.575 4.108 1.00 8.99 80 PHE A CA 1
ATOM 626 C C . PHE A 1 81 ? -7.098 -1.790 4.250 1.00 10.70 80 PHE A C 1
ATOM 627 O O . PHE A 1 81 ? -6.300 -2.093 3.341 1.00 10.37 80 PHE A O 1
ATOM 635 N N . TYR A 1 82 ? -7.153 -2.405 5.410 1.00 9.67 81 TYR A N 1
ATOM 636 C CA . TYR A 1 82 ? -6.298 -3.549 5.686 1.00 9.65 81 TYR A CA 1
ATOM 637 C C . TYR A 1 82 ? -6.602 -4.673 4.710 1.00 10.59 81 TYR A C 1
ATOM 638 O O . TYR A 1 82 ? -5.715 -5.347 4.267 1.00 10.97 81 TYR A O 1
ATOM 647 N N . ASP A 1 83 ? -7.868 -4.884 4.370 1.00 10.01 82 ASP A N 1
ATOM 648 C CA . ASP A 1 83 ? -8.219 -5.956 3.455 1.00 11.32 82 ASP A CA 1
ATOM 649 C C . ASP A 1 83 ? -7.528 -5.693 2.095 1.00 11.01 82 ASP A C 1
ATOM 650 O O . ASP A 1 83 ? -6.901 -6.535 1.502 1.00 12.70 82 ASP A O 1
ATOM 655 N N . VAL A 1 84 ? -7.613 -4.442 1.631 1.00 10.92 83 VAL A N 1
ATOM 656 C CA . VAL A 1 84 ? -7.016 -4.068 0.376 1.00 10.97 83 VAL A CA 1
ATOM 657 C C . VAL A 1 84 ? -5.499 -4.152 0.450 1.00 12.25 83 VAL A C 1
ATOM 658 O O . VAL A 1 84 ? -4.849 -4.688 -0.461 1.00 12.04 83 VAL A O 1
ATOM 662 N N . PHE A 1 85 ? -4.930 -3.581 1.512 1.00 11.70 84 PHE A N 1
ATOM 663 C CA . PHE A 1 85 ? -3.501 -3.505 1.608 1.00 11.76 84 PHE A CA 1
ATOM 664 C C . PHE A 1 85 ? -2.883 -4.906 1.604 1.00 11.95 84 PHE A C 1
ATOM 665 O O . PHE A 1 85 ? -1.939 -5.132 0.854 1.00 13.36 84 PHE A O 1
ATOM 673 N N . PHE A 1 86 ? -3.392 -5.788 2.442 1.00 11.97 85 PHE A N 1
ATOM 674 C CA . PHE A 1 86 ? -2.886 -7.165 2.472 1.00 13.75 85 PHE A CA 1
ATOM 675 C C . PHE A 1 86 ? -3.182 -8.022 1.264 1.00 13.40 85 PHE A C 1
ATOM 676 O O . PHE A 1 86 ? -2.384 -8.930 0.924 1.00 14.39 85 PHE A O 1
ATOM 684 N N . ALA A 1 87 ? -4.280 -7.778 0.582 1.00 11.98 86 ALA A N 1
ATOM 685 C CA . ALA A 1 87 ? -4.520 -8.423 -0.701 1.00 12.10 86 ALA A CA 1
ATOM 686 C C . ALA A 1 87 ? -3.461 -7.992 -1.734 1.00 11.99 86 ALA A C 1
ATOM 687 O O . ALA A 1 87 ? -2.925 -8.767 -2.545 1.00 13.77 86 ALA A O 1
ATOM 689 N N . VAL A 1 88 ? -3.141 -6.712 -1.726 1.00 11.41 87 VAL A N 1
ATOM 690 C CA . VAL A 1 88 ? -2.094 -6.173 -2.587 1.00 11.93 87 VAL A CA 1
ATOM 691 C C . VAL A 1 88 ? -0.746 -6.824 -2.255 1.00 14.20 87 VAL A C 1
ATOM 692 O O . VAL A 1 88 ? -0.061 -7.324 -3.155 1.00 13.12 87 VAL A O 1
ATOM 696 N N . ALA A 1 89 ? -0.397 -6.898 -0.968 1.00 14.86 88 ALA A N 1
ATOM 697 C CA . ALA A 1 89 ? 0.960 -7.270 -0.603 1.00 15.38 88 ALA A CA 1
ATOM 698 C C . ALA A 1 89 ? 1.229 -8.742 -0.788 1.00 18.32 88 ALA A C 1
ATOM 699 O O . ALA A 1 89 ? 2.376 -9.140 -0.913 1.00 20.27 88 ALA A O 1
ATOM 701 N N . ASN A 1 90 ? 0.173 -9.539 -0.807 1.00 20.07 89 ASN A N 1
ATOM 702 C CA . ASN A 1 90 ? 0.349 -10.985 -0.833 1.00 20.61 89 ASN A CA 1
ATOM 703 C C . ASN A 1 90 ? -0.195 -11.541 -2.150 1.00 21.63 89 ASN A C 1
ATOM 704 O O . ASN A 1 90 ? -0.363 -12.754 -2.305 1.00 22.26 89 ASN A O 1
ATOM 709 N N . GLY A 1 91 ? -0.385 -10.656 -3.135 1.00 21.70 90 GLY A N 1
ATOM 710 C CA . GLY A 1 91 ? -0.855 -11.020 -4.467 1.00 20.63 90 GLY A CA 1
ATOM 711 C C . GLY A 1 91 ? -2.201 -11.707 -4.609 1.00 20.49 90 GLY A C 1
ATOM 712 O O . GLY A 1 91 ? -2.414 -12.449 -5.585 1.00 21.61 90 GLY A O 1
ATOM 713 N N . ASN A 1 92 ? -3.095 -11.565 -3.653 1.00 20.52 91 ASN A N 1
ATOM 714 C CA . ASN A 1 92 ? -4.445 -12.073 -3.832 1.00 21.10 91 ASN A CA 1
ATOM 715 C C . ASN A 1 92 ? -5.275 -11.154 -4.767 1.00 22.36 91 ASN A C 1
ATOM 716 O O . ASN A 1 92 ? -5.886 -10.197 -4.329 1.00 21.77 91 ASN A O 1
ATOM 721 N N . GLU A 1 93 ? -5.299 -11.481 -6.050 1.00 23.01 92 GLU A N 1
ATOM 722 C CA . GLU A 1 93 ? -6.040 -10.700 -7.030 1.00 23.73 92 GLU A CA 1
ATOM 723 C C . GLU A 1 93 ? -7.575 -10.719 -6.829 1.00 22.84 92 GLU A C 1
ATOM 724 O O . GLU A 1 93 ? -8.246 -9.732 -7.112 1.00 21.60 92 GLU A O 1
ATOM 730 N N . LEU A 1 94 ? -8.104 -11.829 -6.342 1.00 23.50 93 LEU A N 1
ATOM 731 C CA . LEU A 1 94 ? -9.538 -12.028 -6.204 1.00 23.95 93 LEU A CA 1
ATOM 732 C C . LEU A 1 94 ? -10.045 -11.153 -5.080 1.00 22.73 93 LEU A C 1
ATOM 733 O O . LEU A 1 94 ? -11.027 -10.423 -5.239 1.00 23.69 93 LEU A O 1
ATOM 738 N N . LEU A 1 95 ? -9.352 -11.188 -3.941 1.00 20.33 94 LEU A N 1
ATOM 739 C CA . LEU A 1 95 ? -9.777 -10.409 -2.814 1.00 19.61 94 LEU A CA 1
ATOM 740 C C . LEU A 1 95 ? -9.574 -8.929 -3.131 1.00 17.42 94 LEU A C 1
ATOM 741 O O . LEU A 1 95 ? -10.370 -8.075 -2.707 1.00 18.06 94 LEU A O 1
ATOM 746 N N . LEU A 1 96 ? -8.515 -8.598 -3.863 1.00 17.04 95 LEU A N 1
ATOM 747 C CA . LEU A 1 96 ? -8.289 -7.195 -4.198 1.00 15.80 95 LEU A CA 1
ATOM 748 C C . LEU A 1 96 ? -9.481 -6.691 -5.027 1.00 16.48 95 LEU A C 1
ATOM 749 O O . LEU A 1 96 ? -10.038 -5.663 -4.776 1.00 16.55 95 LEU A O 1
ATOM 754 N N . ASP A 1 97 ? -9.841 -7.424 -6.075 1.00 17.66 96 ASP A N 1
ATOM 755 C CA . ASP A 1 97 ? -10.918 -6.983 -6.932 1.00 18.81 96 ASP A CA 1
ATOM 756 C C . ASP A 1 97 ? -12.227 -6.841 -6.144 1.00 17.94 96 ASP A C 1
ATOM 757 O O . ASP A 1 97 ? -12.937 -5.852 -6.279 1.00 17.40 96 ASP A O 1
ATOM 762 N N . LEU A 1 98 ? -12.522 -7.802 -5.286 1.00 18.74 97 LEU A N 1
ATOM 763 C CA . LEU A 1 98 ? -13.778 -7.769 -4.548 1.00 19.74 97 LEU A CA 1
ATOM 764 C C . LEU A 1 98 ? -13.774 -6.532 -3.641 1.00 19.31 97 LEU A C 1
ATOM 765 O O . LEU A 1 98 ? -14.751 -5.788 -3.557 1.00 20.02 97 LEU A O 1
ATOM 770 N N . SER A 1 99 ? -12.635 -6.265 -3.026 1.00 17.19 98 SER A N 1
ATOM 771 C CA . SER A 1 99 ? -12.552 -5.177 -2.047 1.00 16.24 98 SER A CA 1
ATOM 772 C C . SER A 1 99 ? -12.595 -3.834 -2.785 1.00 16.32 98 SER A C 1
ATOM 773 O O . SER A 1 99 ? -13.246 -2.901 -2.364 1.00 16.47 98 SER A O 1
ATOM 776 N N . LEU A 1 100 ? -11.934 -3.727 -3.941 1.00 15.42 99 LEU A N 1
ATOM 777 C CA . LEU A 1 100 ? -12.035 -2.514 -4.754 1.00 16.14 99 LEU A CA 1
ATOM 778 C C . LEU A 1 100 ? -13.492 -2.232 -5.224 1.00 16.72 99 LEU A C 1
ATOM 779 O O . LEU A 1 100 ? -13.899 -1.097 -5.295 1.00 15.86 99 LEU A O 1
ATOM 784 N N . THR A 1 101 ? -14.247 -3.260 -5.540 1.00 18.85 100 THR A N 1
ATOM 785 C CA . THR A 1 101 ? -15.705 -3.112 -5.844 1.00 19.39 100 THR A CA 1
ATOM 786 C C . THR A 1 101 ? -16.522 -2.519 -4.665 1.00 18.85 100 THR A C 1
ATOM 787 O O . THR A 1 101 ? -17.393 -1.687 -4.861 1.00 19.85 100 THR A O 1
ATOM 791 N N . LYS A 1 102 ? -16.188 -2.893 -3.445 1.00 18.90 101 LYS A N 1
ATOM 792 C CA . LYS A 1 102 ? -16.887 -2.382 -2.261 1.00 19.01 101 LYS A CA 1
ATOM 793 C C . LYS A 1 102 ? -16.711 -0.865 -2.050 1.00 19.41 101 LYS A C 1
ATOM 794 O O . LYS A 1 102 ? -17.514 -0.258 -1.336 1.00 19.25 101 LYS A O 1
ATOM 800 N N . VAL A 1 103 ? -15.644 -0.287 -2.623 1.00 17.78 102 VAL A N 1
ATOM 801 C CA . VAL A 1 103 ? -15.379 1.159 -2.558 1.00 18.72 102 VAL A CA 1
ATOM 802 C C . VAL A 1 103 ? -15.567 1.879 -3.912 1.00 20.46 102 VAL A C 1
ATOM 803 O O . VAL A 1 103 ? -15.137 3.036 -4.082 1.00 22.48 102 VAL A O 1
ATOM 807 N N . ASN A 1 104 ? -16.239 1.225 -4.847 1.00 22.09 103 ASN A N 1
ATOM 808 C CA . ASN A 1 104 ? -16.619 1.859 -6.143 1.00 23.17 103 ASN A CA 1
ATOM 809 C C . ASN A 1 104 ? -15.389 2.362 -6.944 1.00 21.71 103 ASN A C 1
ATOM 810 O O . ASN A 1 104 ? -15.363 3.474 -7.470 1.00 21.49 103 ASN A O 1
ATOM 815 N N . ALA A 1 105 ? -14.347 1.551 -6.968 1.00 20.46 104 ALA A N 1
ATOM 816 C CA . ALA A 1 105 ? -13.162 1.870 -7.715 1.00 20.60 104 ALA A CA 1
ATOM 817 C C . ALA A 1 105 ? -13.536 2.077 -9.194 1.00 19.69 104 ALA A C 1
ATOM 818 O O . ALA A 1 105 ? -14.394 1.336 -9.718 1.00 20.22 104 ALA A O 1
ATOM 820 N N . THR A 1 106 ? -12.910 3.059 -9.844 1.00 20.05 105 THR A N 1
ATOM 821 C CA . THR A 1 106 ? -12.986 3.181 -11.306 1.00 20.15 105 THR A CA 1
ATOM 822 C C . THR A 1 106 ? -11.994 2.197 -11.921 1.00 20.82 105 THR A C 1
ATOM 823 O O . THR A 1 106 ? -11.121 1.661 -11.238 1.00 20.67 105 THR A O 1
ATOM 827 N N . GLU A 1 107 ? -12.075 1.981 -13.227 1.00 20.66 106 GLU A N 1
ATOM 828 C CA . GLU A 1 107 ? -11.147 1.094 -13.877 1.00 20.23 106 GLU A CA 1
ATOM 829 C C . GLU A 1 107 ? -9.720 1.622 -13.793 1.00 19.32 106 GLU A C 1
ATOM 830 O O . GLU A 1 107 ? -8.818 0.816 -13.587 1.00 19.70 106 GLU A O 1
ATOM 836 N N . PRO A 1 108 ? -9.486 2.923 -13.977 1.00 19.29 107 PRO A N 1
ATOM 837 C CA . PRO A 1 108 ? -8.119 3.445 -13.828 1.00 18.72 107 PRO A CA 1
ATOM 838 C C . PRO A 1 108 ? -7.561 3.210 -12.425 1.00 18.03 107 PRO A C 1
ATOM 839 O O . PRO A 1 108 ? -6.393 2.957 -12.308 1.00 18.14 107 PRO A O 1
ATOM 843 N N . GLU A 1 109 ? -8.409 3.336 -11.435 1.00 18.31 108 GLU A N 1
ATOM 844 C CA . GLU A 1 109 ? -8.072 3.076 -10.020 1.00 17.71 108 GLU A CA 1
ATOM 845 C C . GLU A 1 109 ? -7.691 1.614 -9.843 1.00 17.64 108 GLU A C 1
ATOM 846 O O . GLU A 1 109 ? -6.656 1.280 -9.252 1.00 16.07 108 GLU A O 1
ATOM 852 N N . ARG A 1 110 ? -8.494 0.717 -10.400 1.00 17.94 109 ARG A N 1
ATOM 853 C CA . ARG A 1 110 ? -8.194 -0.697 -10.338 1.00 17.84 109 ARG A CA 1
ATOM 854 C C . ARG A 1 110 ? -6.834 -1.033 -11.020 1.00 17.13 109 ARG A C 1
ATOM 855 O O . ARG A 1 110 ? -6.029 -1.791 -10.472 1.00 17.04 109 ARG A O 1
ATOM 863 N N . THR A 1 111 ? -6.594 -0.453 -12.199 1.00 17.50 110 THR A N 1
ATOM 864 C CA . THR A 1 111 ? -5.367 -0.679 -12.971 1.00 18.76 110 THR A CA 1
ATOM 865 C C . THR A 1 111 ? -4.187 -0.252 -12.134 1.00 17.87 110 THR A C 1
ATOM 866 O O . THR A 1 111 ? -3.200 -0.980 -11.996 1.00 18.66 110 THR A O 1
ATOM 870 N N . ALA A 1 112 ? -4.297 0.919 -11.519 1.00 15.84 111 ALA A N 1
ATOM 871 C CA . ALA A 1 112 ? -3.181 1.448 -10.734 1.00 15.08 111 ALA A CA 1
ATOM 872 C C . ALA A 1 112 ? -2.859 0.508 -9.533 1.00 15.39 111 ALA A C 1
ATOM 873 O O . ALA A 1 112 ? -1.700 0.243 -9.253 1.00 13.74 111 ALA A O 1
ATOM 875 N N . MET A 1 113 ? -3.892 0.099 -8.793 1.00 15.09 112 MET A N 1
ATOM 876 C CA . MET A 1 113 ? -3.721 -0.783 -7.638 1.00 15.15 112 MET A CA 1
ATOM 877 C C . MET A 1 113 ? -3.126 -2.138 -8.033 1.00 15.41 112 MET A C 1
ATOM 878 O O . MET A 1 113 ? -2.308 -2.667 -7.310 1.00 15.58 112 MET A O 1
ATOM 883 N N . LYS A 1 114 ? -3.494 -2.656 -9.200 1.00 15.43 113 LYS A N 1
ATOM 884 C CA . LYS A 1 114 ? -2.956 -3.923 -9.652 1.00 15.91 113 LYS A CA 1
ATOM 885 C C . LYS A 1 114 ? -1.456 -3.789 -9.996 1.00 16.48 113 LYS A C 1
ATOM 886 O O . LYS A 1 114 ? -0.717 -4.725 -9.838 1.00 16.13 113 LYS A O 1
ATOM 892 N N . LYS A 1 115 ? -1.023 -2.623 -10.476 1.00 15.43 114 LYS A N 1
ATOM 893 C CA . LYS A 1 115 ? 0.411 -2.384 -10.701 1.00 16.09 114 LYS A CA 1
ATOM 894 C C . LYS A 1 115 ? 1.195 -2.488 -9.393 1.00 16.11 114 LYS A C 1
ATOM 895 O O . LYS A 1 115 ? 2.303 -3.014 -9.367 1.00 17.77 114 LYS A O 1
ATOM 901 N N . ILE A 1 116 ? 0.637 -1.981 -8.289 1.00 15.45 115 ILE A N 1
ATOM 902 C CA . ILE A 1 116 ? 1.331 -2.078 -7.005 1.00 14.93 115 ILE A CA 1
ATOM 903 C C . ILE A 1 116 ? 1.395 -3.562 -6.620 1.00 15.66 115 ILE A C 1
ATOM 904 O O . ILE A 1 116 ? 2.453 -4.044 -6.199 1.00 17.99 115 ILE A O 1
ATOM 909 N N . GLN A 1 117 ? 0.276 -4.283 -6.820 1.00 16.18 116 GLN A N 1
ATOM 910 C CA . GLN A 1 117 ? 0.228 -5.721 -6.510 1.00 16.30 116 GLN A CA 1
ATOM 911 C C . GLN A 1 117 ? 1.270 -6.489 -7.333 1.00 17.29 116 GLN A C 1
ATOM 912 O O . GLN A 1 117 ? 1.979 -7.332 -6.798 1.00 17.24 116 GLN A O 1
ATOM 918 N N . ASP A 1 118 ? 1.339 -6.164 -8.611 1.00 18.71 117 ASP A N 1
ATOM 919 C CA . ASP A 1 118 ? 2.323 -6.744 -9.508 1.00 20.27 117 ASP A CA 1
ATOM 920 C C . ASP A 1 118 ? 3.752 -6.532 -9.012 1.00 20.42 117 ASP A C 1
ATOM 921 O O . ASP A 1 118 ? 4.586 -7.377 -9.199 1.00 20.83 117 ASP A O 1
ATOM 926 N N . CYS A 1 119 ? 4.062 -5.392 -8.421 1.00 18.95 118 CYS A N 1
ATOM 927 C CA . CYS A 1 119 ? 5.401 -5.157 -7.897 1.00 19.87 118 CYS A CA 1
ATOM 928 C C . CYS A 1 119 ? 5.732 -6.093 -6.741 1.00 20.41 118 CYS A C 1
ATOM 929 O O . CYS A 1 119 ? 6.863 -6.493 -6.592 1.00 20.54 118 CYS A O 1
ATOM 932 N N . TYR A 1 120 ? 4.761 -6.420 -5.890 1.00 19.74 119 TYR A N 1
ATOM 933 C CA . TYR A 1 120 ? 4.981 -7.433 -4.869 1.00 20.82 119 TYR A CA 1
ATOM 934 C C . TYR A 1 120 ? 5.203 -8.800 -5.521 1.00 21.92 119 TYR A C 1
ATOM 935 O O . TYR A 1 120 ? 6.158 -9.519 -5.167 1.00 24.30 119 TYR A O 1
ATOM 944 N N . VAL A 1 121 ? 4.343 -9.170 -6.470 1.00 23.13 120 VAL A N 1
ATOM 945 C CA . VAL A 1 121 ? 4.371 -10.516 -7.086 1.00 23.60 120 VAL A CA 1
ATOM 946 C C . VAL A 1 121 ? 5.623 -10.803 -7.971 1.00 26.29 120 VAL A C 1
ATOM 947 O O . VAL A 1 121 ? 6.286 -11.842 -7.824 1.00 26.74 120 VAL A O 1
ATOM 951 N N . GLU A 1 122 ? 5.907 -9.894 -8.903 1.00 28.02 121 GLU A N 1
ATOM 952 C CA . GLU A 1 122 ? 6.956 -10.097 -9.927 1.00 29.35 121 GLU A CA 1
ATOM 953 C C . GLU A 1 122 ? 8.346 -10.085 -9.302 1.00 30.37 121 GLU A C 1
ATOM 954 O O . GLU A 1 122 ? 9.274 -10.747 -9.788 1.00 31.42 121 GLU A O 1
ATOM 960 N N . ASN A 1 123 ? 8.476 -9.413 -8.172 1.00 30.16 122 ASN A N 1
ATOM 961 C CA . ASN A 1 123 ? 9.743 -9.369 -7.445 1.00 30.67 122 ASN A CA 1
ATOM 962 C C . ASN A 1 123 ? 9.919 -10.450 -6.354 1.00 30.89 122 ASN A C 1
ATOM 963 O O . ASN A 1 123 ? 10.919 -10.450 -5.628 1.00 31.11 122 ASN A O 1
ATOM 968 N N . GLY A 1 124 ? 8.943 -11.339 -6.211 1.00 31.00 123 GLY A N 1
ATOM 969 C CA . GLY A 1 124 ? 9.069 -12.471 -5.307 1.00 31.20 123 GLY A CA 1
ATOM 970 C C . GLY A 1 124 ? 8.686 -12.147 -3.874 1.00 30.93 123 GLY A C 1
ATOM 971 O O . GLY A 1 124 ? 8.815 -12.996 -2.998 1.00 33.33 123 GLY A O 1
ATOM 972 N N . LEU A 1 125 ? 8.173 -10.939 -3.653 1.00 30.02 124 LEU A N 1
ATOM 973 C CA . LEU A 1 125 ? 7.970 -10.419 -2.304 1.00 29.14 124 LEU A CA 1
ATOM 974 C C . LEU A 1 125 ? 6.707 -10.910 -1.571 1.00 29.18 124 LEU A C 1
ATOM 975 O O . LEU A 1 125 ? 6.533 -10.591 -0.418 1.00 28.06 124 LEU A O 1
ATOM 980 N N . ILE A 1 126 ? 5.869 -11.756 -2.168 1.00 29.97 125 ILE A N 1
ATOM 981 C CA . ILE A 1 126 ? 4.784 -12.352 -1.386 1.00 30.45 125 ILE A CA 1
ATOM 982 C C . ILE A 1 126 ? 5.280 -13.216 -0.230 1.00 30.57 125 ILE A C 1
ATOM 983 O O . ILE A 1 126 ? 4.649 -13.220 0.860 1.00 30.00 125 ILE A O 1
ATOM 988 N N . SER A 1 127 ? 6.365 -13.968 -0.450 1.00 29.60 126 SER A N 1
ATOM 989 C CA . SER A 1 127 ? 6.878 -14.886 0.584 1.00 30.21 126 SER A CA 1
ATOM 990 C C . SER A 1 127 ? 8.114 -14.273 1.257 1.00 28.95 126 SER A C 1
ATOM 991 O O . SER A 1 127 ? 9.034 -14.976 1.695 1.00 28.31 126 SER A O 1
ATOM 994 N N . ARG A 1 128 ? 8.156 -12.939 1.289 1.00 28.15 127 ARG A N 1
ATOM 995 C CA . ARG A 1 128 ? 9.245 -12.239 1.932 1.00 27.87 127 ARG A CA 1
ATOM 996 C C . ARG A 1 128 ? 8.717 -11.376 3.061 1.00 26.24 127 ARG A C 1
ATOM 997 O O . ARG A 1 128 ? 7.561 -10.917 3.066 1.00 25.84 127 ARG A O 1
ATOM 1005 N N . VAL A 1 129 ? 9.583 -11.188 4.037 1.00 24.50 128 VAL A N 1
ATOM 1006 C CA . VAL A 1 129 ? 9.277 -10.400 5.202 1.00 22.60 128 VAL A CA 1
ATOM 1007 C C . VAL A 1 129 ? 9.338 -8.935 4.816 1.00 22.41 128 VAL A C 1
ATOM 1008 O O . VAL A 1 129 ? 10.370 -8.418 4.424 1.00 22.63 128 VAL A O 1
ATOM 1012 N N . LEU A 1 130 ? 8.202 -8.269 4.933 1.00 21.77 129 LEU A N 1
ATOM 1013 C CA . LEU A 1 130 ? 8.095 -6.892 4.528 1.00 21.99 129 LEU A CA 1
ATOM 1014 C C . LEU A 1 130 ? 6.881 -6.241 5.182 1.00 20.88 129 LEU A C 1
ATOM 1015 O O . LEU A 1 130 ? 6.946 -5.803 6.325 1.00 17.07 129 LEU A O 1
ATOM 1020 N N . ASP A 1 131 ? 5.763 -6.168 4.475 1.00 20.50 130 ASP A N 1
ATOM 1021 C CA . ASP A 1 131 ? 4.727 -5.221 4.868 1.00 21.72 130 ASP A CA 1
ATOM 1022 C C . ASP A 1 131 ? 3.760 -5.851 5.875 1.00 20.30 130 ASP A C 1
ATOM 1023 O O . ASP A 1 131 ? 2.989 -5.153 6.504 1.00 20.72 130 ASP A O 1
ATOM 1028 N N . GLY A 1 132 ? 3.812 -7.168 6.084 1.00 17.92 131 GLY A N 1
ATOM 1029 C CA . GLY A 1 132 ? 3.083 -7.738 7.202 1.00 15.67 131 GLY A CA 1
ATOM 1030 C C . GLY A 1 132 ? 3.700 -7.160 8.472 1.00 16.13 131 GLY A C 1
ATOM 1031 O O . GLY A 1 132 ? 3.047 -6.570 9.333 1.00 16.22 131 GLY A O 1
ATOM 1032 N N . LEU A 1 133 ? 5.026 -7.254 8.553 1.00 13.09 132 LEU A N 1
ATOM 1033 C CA . LEU A 1 133 ? 5.738 -6.764 9.741 1.00 12.79 132 LEU A CA 1
ATOM 1034 C C . LEU A 1 133 ? 5.638 -5.237 9.871 1.00 11.03 132 LEU A C 1
ATOM 1035 O O . LEU A 1 133 ? 5.366 -4.738 10.951 1.00 11.50 132 LEU A O 1
ATOM 1040 N N . VAL A 1 134 ? 5.984 -4.523 8.804 1.00 10.83 133 VAL A N 1
ATOM 1041 C CA . VAL A 1 134 ? 5.998 -3.071 8.838 1.00 10.95 133 VAL A CA 1
ATOM 1042 C C . VAL A 1 134 ? 4.567 -2.541 9.124 1.00 10.49 133 VAL A C 1
ATOM 1043 O O . VAL A 1 134 ? 4.384 -1.710 9.978 1.00 12.20 133 VAL A O 1
ATOM 1047 N N . MET A 1 135 ? 3.564 -3.014 8.417 1.00 11.47 134 MET A N 1
ATOM 1048 C CA . MET A 1 135 ? 2.220 -2.453 8.604 1.00 12.32 134 MET A CA 1
ATOM 1049 C C . MET A 1 135 ? 1.649 -2.793 9.996 1.00 11.43 134 MET A C 1
ATOM 1050 O O . MET A 1 135 ? 1.013 -1.962 10.637 1.00 12.07 134 MET A O 1
ATOM 1055 N N . THR A 1 136 ? 1.927 -3.991 10.508 1.00 10.89 135 THR A N 1
ATOM 1056 C CA . THR A 1 136 ? 1.555 -4.356 11.843 1.00 11.36 135 THR A CA 1
ATOM 1057 C C . THR A 1 136 ? 2.267 -3.463 12.834 1.00 11.08 135 THR A C 1
ATOM 1058 O O . THR A 1 136 ? 1.668 -2.978 13.772 1.00 11.92 135 THR A O 1
ATOM 1062 N N . THR A 1 137 ? 3.541 -3.173 12.594 1.00 11.49 136 THR A N 1
ATOM 1063 C CA . THR A 1 137 ? 4.183 -2.264 13.573 1.00 11.57 136 THR A CA 1
ATOM 1064 C C . THR A 1 137 ? 3.773 -0.819 13.553 1.00 12.65 136 THR A C 1
ATOM 1065 O O . THR A 1 137 ? 3.720 -0.205 14.624 1.00 13.30 136 THR A O 1
ATOM 1069 N N . ILE A 1 138 ? 3.469 -0.271 12.373 1.00 11.31 137 ILE A N 1
ATOM 1070 C CA . ILE A 1 138 ? 2.924 1.109 12.328 1.00 11.31 137 ILE A CA 1
ATOM 1071 C C . ILE A 1 138 ? 1.553 1.184 13.012 1.00 11.25 137 ILE A C 1
ATOM 1072 O O . ILE A 1 138 ? 1.339 1.988 13.904 1.00 12.91 137 ILE A O 1
ATOM 1077 N N . SER A 1 139 ? 0.675 0.273 12.625 1.00 11.24 138 SER A N 1
ATOM 1078 C CA . SER A 1 139 ? -0.722 0.282 13.078 1.00 11.11 138 SER A CA 1
ATOM 1079 C C . SER A 1 139 ? -0.869 0.053 14.566 1.00 11.72 138 SER A C 1
ATOM 1080 O O . SER A 1 139 ? -1.885 0.444 15.136 1.00 12.29 138 SER A O 1
ATOM 1083 N N . SER A 1 140 ? 0.082 -0.682 15.185 1.00 11.45 139 SER A N 1
ATOM 1084 C CA . SER A 1 140 ? 0.108 -0.891 16.607 1.00 11.78 139 SER A CA 1
ATOM 1085 C C . SER A 1 140 ? 1.023 0.025 17.411 1.00 13.37 139 SER A C 1
ATOM 1086 O O . SER A 1 140 ? 1.235 -0.217 18.593 1.00 12.85 139 SER A O 1
ATOM 1089 N N . SER A 1 141 ? 1.546 1.069 16.745 1.00 11.98 140 SER A N 1
ATOM 1090 C CA . SER A 1 141 ? 2.483 1.998 17.371 1.00 14.18 140 SER A CA 1
ATOM 1091 C C . SER A 1 141 ? 1.716 2.849 18.373 1.00 14.17 140 SER A C 1
ATOM 1092 O O . SER A 1 141 ? 0.511 3.035 18.274 1.00 15.30 140 SER A O 1
ATOM 1095 N N . LYS A 1 142 ? 2.474 3.421 19.289 1.00 17.55 141 LYS A N 1
ATOM 1096 C CA . LYS A 1 142 ? 1.904 4.232 20.347 1.00 19.05 141 LYS A CA 1
ATOM 1097 C C . LYS A 1 142 ? 1.229 5.426 19.679 1.00 19.60 141 LYS A C 1
ATOM 1098 O O . LYS A 1 142 ? 0.181 5.837 20.103 1.00 22.20 141 LYS A O 1
ATOM 1104 N N . ASP A 1 143 ? 1.783 5.889 18.565 1.00 21.06 142 ASP A N 1
ATOM 1105 C CA . ASP A 1 143 ? 1.170 6.999 17.818 1.00 20.96 142 ASP A CA 1
ATOM 1106 C C . ASP A 1 143 ? -0.267 6.656 17.373 1.00 21.35 142 ASP A C 1
ATOM 1107 O O . ASP A 1 143 ? -1.165 7.510 17.368 1.00 22.18 142 ASP A O 1
ATOM 1112 N N . CYS A 1 144 ? -0.487 5.414 16.949 1.00 18.96 143 CYS A N 1
ATOM 1113 C CA . CYS A 1 144 ? -1.796 5.001 16.513 1.00 19.13 143 CYS A CA 1
ATOM 1114 C C . CYS A 1 144 ? -2.640 4.520 17.653 1.00 22.69 143 CYS A C 1
ATOM 1115 O O . CYS A 1 144 ? -3.866 4.451 17.535 1.00 23.43 143 CYS A O 1
ATOM 1118 N N . MET A 1 145 ? -1.889 4.199 18.732 1.00 24.77 144 MET A N 1
ATOM 1119 C CA . MET A 1 145 ? -2.185 3.529 20.001 1.00 27.68 144 MET A CA 1
ATOM 1120 C C . MET A 1 145 ? -2.583 2.106 19.907 1.00 25.27 144 MET A C 1
ATOM 1121 O O . MET A 1 145 ? -2.950 1.529 20.926 1.00 30.93 144 MET A O 1
ATOM 1126 N N . GLY A 1 146 ? -2.500 1.478 18.718 1.00 24.38 145 GLY A N 1
ATOM 1127 C CA . GLY A 1 146 ? -3.423 0.404 18.448 1.00 15.13 145 GLY A CA 1
ATOM 1128 C C . GLY A 1 146 ? -2.908 -0.549 19.398 1.00 22.87 145 GLY A C 1
ATOM 1129 O O . GLY A 1 146 ? -3.712 -1.032 20.204 1.00 26.18 145 GLY A O 1
ATOM 1130 N N . MET B 1 1 ? 13.756 39.721 24.912 1.00 16.96 0 MET B N 1
ATOM 1131 C CA . MET B 1 1 ? 12.610 39.633 25.878 1.00 17.99 0 MET B CA 1
ATOM 1132 C C . MET B 1 1 ? 12.004 38.237 25.837 1.00 18.07 0 MET B C 1
ATOM 1133 O O . MET B 1 1 ? 12.127 37.550 24.850 1.00 16.36 0 MET B O 1
ATOM 1138 N N . GLU B 1 2 ? 11.307 37.809 26.877 1.00 17.84 1 GLU B N 1
ATOM 1139 C CA . GLU B 1 2 ? 10.842 36.432 26.835 1.00 19.37 1 GLU B CA 1
ATOM 1140 C C . GLU B 1 2 ? 9.786 36.256 25.754 1.00 16.88 1 GLU B C 1
ATOM 1141 O O . GLU B 1 2 ? 9.105 37.203 25.371 1.00 17.98 1 GLU B O 1
ATOM 1147 N N . ILE B 1 3 ? 9.700 35.033 25.23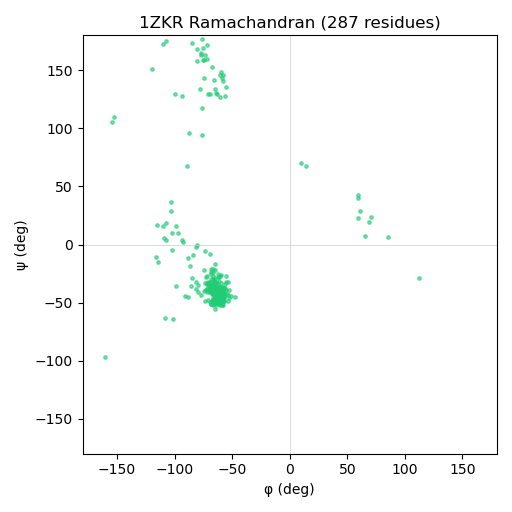0 1.00 15.89 2 ILE B N 1
ATOM 1148 C CA . ILE B 1 3 ? 8.762 34.711 24.174 1.00 14.97 2 ILE B CA 1
ATOM 1149 C C . ILE B 1 3 ? 7.354 34.943 24.599 1.00 14.00 2 ILE B C 1
ATOM 1150 O O . ILE B 1 3 ? 7.032 34.776 25.760 1.00 15.38 2 ILE B O 1
ATOM 1155 N N . CYS B 1 4 ? 6.503 35.364 23.663 1.00 13.98 3 CYS B N 1
ATOM 1156 C CA . CYS B 1 4 ? 5.081 35.417 23.943 1.00 13.45 3 CYS B CA 1
ATOM 1157 C C . CYS B 1 4 ? 4.566 34.080 24.389 1.00 13.85 3 CYS B C 1
ATOM 1158 O O . CYS B 1 4 ? 4.824 33.088 23.736 1.00 12.03 3 CYS B O 1
ATOM 1161 N N . PRO B 1 5 ? 3.865 34.000 25.511 1.00 14.46 4 PRO B N 1
ATOM 1162 C CA . PRO B 1 5 ? 3.312 32.709 25.943 1.00 15.26 4 PRO B CA 1
ATOM 1163 C C . PRO B 1 5 ? 2.468 31.975 24.877 1.00 14.87 4 PRO B C 1
ATOM 1164 O O . PRO B 1 5 ? 2.551 30.760 24.770 1.00 15.03 4 PRO B O 1
ATOM 1168 N N . ALA B 1 6 ? 1.666 32.689 24.097 1.00 14.78 5 ALA B N 1
ATOM 1169 C CA . ALA B 1 6 ? 0.915 32.048 23.035 1.00 14.16 5 ALA B CA 1
ATOM 1170 C C . ALA B 1 6 ? 1.776 31.337 21.975 1.00 13.60 5 ALA B C 1
ATOM 1171 O O . ALA B 1 6 ? 1.374 30.294 21.427 1.00 12.91 5 ALA B O 1
ATOM 1173 N N . VAL B 1 7 ? 2.953 31.874 21.709 1.00 14.13 6 VAL B N 1
ATOM 1174 C CA . VAL B 1 7 ? 3.897 31.236 20.768 1.00 13.29 6 VAL B CA 1
ATOM 1175 C C . VAL B 1 7 ? 4.425 29.973 21.392 1.00 12.69 6 VAL B C 1
ATOM 1176 O O . VAL B 1 7 ? 4.390 28.944 20.761 1.00 12.22 6 VAL B O 1
ATOM 1180 N N . LYS B 1 8 ? 4.898 30.065 22.647 1.00 12.94 7 LYS B N 1
ATOM 1181 C CA . LYS B 1 8 ? 5.367 28.901 23.413 1.00 14.75 7 LYS B CA 1
ATOM 1182 C C . LYS B 1 8 ? 4.309 27.771 23.409 1.00 15.60 7 LYS B C 1
ATOM 1183 O O . LYS B 1 8 ? 4.631 26.584 23.159 1.00 14.28 7 LYS B O 1
ATOM 1189 N N . ARG B 1 9 ? 3.047 28.152 23.627 1.00 16.45 8 ARG B N 1
ATOM 1190 C CA . ARG B 1 9 ? 1.899 27.241 23.673 1.00 18.37 8 ARG B CA 1
ATOM 1191 C C . ARG B 1 9 ? 1.659 26.574 22.341 1.00 17.04 8 ARG B C 1
ATOM 1192 O O . ARG B 1 9 ? 1.386 25.382 22.287 1.00 17.52 8 ARG B O 1
ATOM 1200 N N . ASP B 1 10 ? 1.760 27.335 21.246 1.00 16.07 9 ASP B N 1
ATOM 1201 C CA . ASP B 1 10 ? 1.613 26.752 19.919 1.00 15.63 9 ASP B CA 1
ATOM 1202 C C . ASP B 1 10 ? 2.655 25.672 19.655 1.00 15.57 9 ASP B C 1
ATOM 1203 O O . ASP B 1 10 ? 2.352 24.598 19.156 1.00 15.15 9 ASP B O 1
ATOM 1208 N N . VAL B 1 11 ? 3.908 25.979 19.925 1.00 14.32 10 VAL B N 1
ATOM 1209 C CA . VAL B 1 11 ? 4.927 25.039 19.712 1.00 13.92 10 VAL B CA 1
ATOM 1210 C C . VAL B 1 11 ? 4.755 23.803 20.584 1.00 14.12 10 VAL B C 1
ATOM 1211 O O . VAL B 1 11 ? 5.007 22.683 20.123 1.00 13.10 10 VAL B O 1
ATOM 1215 N N . ASP B 1 12 ? 4.391 24.015 21.862 1.00 15.11 11 ASP B N 1
ATOM 1216 C CA . ASP B 1 12 ? 4.153 22.872 22.773 1.00 15.09 11 ASP B CA 1
ATOM 1217 C C . ASP B 1 12 ? 3.040 21.966 22.228 1.00 15.63 11 ASP B C 1
ATOM 1218 O O . ASP B 1 12 ? 3.209 20.757 22.176 1.00 15.50 11 ASP B O 1
ATOM 1223 N N . LEU B 1 13 ? 1.945 22.559 21.766 1.00 15.53 12 LEU B N 1
ATOM 1224 C CA . LEU B 1 13 ? 0.858 21.779 21.150 1.00 16.97 12 LEU B CA 1
ATOM 1225 C C . LEU B 1 13 ? 1.315 21.061 19.893 1.00 16.66 12 LEU B C 1
ATOM 1226 O O . LEU B 1 13 ? 0.934 19.922 19.669 1.00 15.85 12 LEU B O 1
ATOM 1231 N N . PHE B 1 14 ? 2.129 21.724 19.058 1.00 14.23 13 PHE B N 1
ATOM 1232 C CA . PHE B 1 14 ? 2.677 21.112 17.866 1.00 14.12 13 PHE B CA 1
ATOM 1233 C C . PHE B 1 14 ? 3.382 19.803 18.208 1.00 15.50 13 PHE B C 1
ATOM 1234 O O . PHE B 1 14 ? 3.213 18.810 17.527 1.00 14.68 13 PHE B O 1
ATOM 1242 N N . LEU B 1 15 ? 4.145 19.813 19.264 1.00 14.39 14 LEU B N 1
ATOM 1243 C CA . LEU B 1 15 ? 4.895 18.638 19.644 1.00 15.30 14 LEU B CA 1
ATOM 1244 C C . LEU B 1 15 ? 4.064 17.625 20.399 1.00 15.76 14 LEU B C 1
ATOM 1245 O O . LEU B 1 15 ? 4.284 16.394 20.184 1.00 18.49 14 LEU B O 1
ATOM 1250 N N . THR B 1 16 ? 3.166 18.092 21.278 1.00 17.52 15 THR B N 1
ATOM 1251 C CA . THR B 1 16 ? 2.537 17.177 22.283 1.00 18.35 15 THR B CA 1
ATOM 1252 C C . THR B 1 16 ? 1.043 16.958 22.202 1.00 18.89 15 THR B C 1
ATOM 1253 O O . THR B 1 16 ? 0.478 16.100 22.933 1.00 18.84 15 THR B O 1
ATOM 1257 N N . GLY B 1 17 ? 0.358 17.744 21.395 1.00 17.57 16 GLY B N 1
ATOM 1258 C CA . GLY B 1 17 ? -1.076 17.657 21.268 1.00 18.43 16 GLY B CA 1
ATOM 1259 C C . GLY B 1 17 ? -1.429 16.597 20.271 1.00 18.07 16 GLY B C 1
ATOM 1260 O O . GLY B 1 17 ? -0.564 16.031 19.607 1.00 18.76 16 GLY B O 1
ATOM 1261 N N . THR B 1 18 ? -2.707 16.296 20.145 1.00 17.59 17 THR B N 1
ATOM 1262 C CA . THR B 1 18 ? -3.165 15.438 19.051 1.00 19.07 17 THR B CA 1
ATOM 1263 C C . THR B 1 18 ? -3.145 16.261 17.774 1.00 17.08 17 THR B C 1
ATOM 1264 O O . THR B 1 18 ? -3.170 17.501 17.874 1.00 18.36 17 THR B O 1
ATOM 1268 N N . PRO B 1 19 ? -3.107 15.652 16.609 1.00 18.25 18 PRO B N 1
ATOM 1269 C CA . PRO B 1 19 ? -3.212 16.445 15.372 1.00 18.28 18 PRO B CA 1
ATOM 1270 C C . PRO B 1 19 ? -4.466 17.325 15.359 1.00 18.63 18 PRO B C 1
ATOM 1271 O O . PRO B 1 19 ? -4.383 18.494 14.971 1.00 18.05 18 PRO B O 1
ATOM 1275 N N . ASP B 1 20 ? -5.613 16.810 15.792 1.00 19.11 19 ASP B N 1
ATOM 1276 C CA . ASP B 1 20 ? -6.821 17.610 15.709 1.00 20.22 19 ASP B CA 1
ATOM 1277 C C . ASP B 1 20 ? -6.715 18.830 16.634 1.00 19.04 19 ASP B C 1
ATOM 1278 O O . ASP B 1 20 ? -7.181 19.894 16.290 1.00 19.89 19 ASP B O 1
ATOM 1283 N N . GLU B 1 21 ? -6.147 18.662 17.814 1.00 19.53 20 GLU B N 1
ATOM 1284 C CA . GLU B 1 21 ? -6.008 19.777 18.738 1.00 20.93 20 GLU B CA 1
ATOM 1285 C C . GLU B 1 21 ? -5.073 20.870 18.179 1.00 20.19 20 GLU B C 1
ATOM 1286 O O . GLU B 1 21 ? -5.369 22.063 18.283 1.00 21.95 20 GLU B O 1
ATOM 1292 N N . TYR B 1 22 ? -3.928 20.452 17.662 1.00 19.20 21 TYR B N 1
ATOM 1293 C CA . TYR B 1 22 ? -2.973 21.390 17.062 1.00 17.20 21 TYR B CA 1
ATOM 1294 C C . TYR B 1 22 ? -3.601 22.187 15.895 1.00 18.44 21 TYR B C 1
ATOM 1295 O O . TYR B 1 22 ? -3.551 23.428 15.850 1.00 18.50 21 TYR B O 1
ATOM 1304 N N . VAL B 1 23 ? -4.196 21.497 14.938 1.00 17.79 22 VAL B N 1
ATOM 1305 C CA . VAL B 1 23 ? -4.763 22.150 13.788 1.00 17.67 22 VAL B CA 1
ATOM 1306 C C . VAL B 1 23 ? -5.904 23.061 14.165 1.00 19.35 22 VAL B C 1
ATOM 1307 O O . VAL B 1 23 ? -6.027 24.145 13.569 1.00 19.78 22 VAL B O 1
ATOM 1311 N N . GLU B 1 24 ? -6.771 22.649 15.088 1.00 18.38 23 GLU B N 1
ATOM 1312 C CA . GLU B 1 24 ? -7.883 23.514 15.465 1.00 20.00 23 GLU B CA 1
ATOM 1313 C C . GLU B 1 24 ? -7.352 24.761 16.178 1.00 18.71 23 GLU B C 1
ATOM 1314 O O . GLU B 1 24 ? -7.917 25.845 15.988 1.00 18.64 23 GLU B O 1
ATOM 1320 N N . GLN B 1 25 ? -6.216 24.662 16.868 1.00 18.47 24 GLN B N 1
ATOM 1321 C CA . GLN B 1 25 ? -5.547 25.812 17.511 1.00 17.95 24 GLN B CA 1
ATOM 1322 C C . GLN B 1 25 ? -4.920 26.705 16.415 1.00 17.89 24 GLN B C 1
ATOM 1323 O O . GLN B 1 25 ? -5.015 27.915 16.488 1.00 16.00 24 GLN B O 1
ATOM 1329 N N . VAL B 1 26 ? -4.320 26.111 15.399 1.00 16.59 25 VAL B N 1
ATOM 1330 C CA . VAL B 1 26 ? -3.760 26.925 14.272 1.00 16.81 25 VAL B CA 1
ATOM 1331 C C . VAL B 1 26 ? -4.877 27.727 13.591 1.00 17.46 25 VAL B C 1
ATOM 1332 O O . VAL B 1 26 ? -4.719 28.912 13.245 1.00 16.52 25 VAL B O 1
ATOM 1336 N N . ALA B 1 27 ? -6.034 27.073 13.399 1.00 15.58 26 ALA B N 1
ATOM 1337 C CA . ALA B 1 27 ? -7.185 27.672 12.722 1.00 17.01 26 ALA B CA 1
ATOM 1338 C C . ALA B 1 27 ? -7.737 28.928 13.416 1.00 16.06 26 ALA B C 1
ATOM 1339 O O . ALA B 1 27 ? -8.223 29.817 12.733 1.00 18.01 26 ALA B O 1
ATOM 1341 N N . GLN B 1 28 ? -7.562 29.048 14.738 1.00 14.54 27 GLN B N 1
ATOM 1342 C CA . GLN B 1 28 ? -7.979 30.236 15.465 1.00 15.64 27 GLN B CA 1
ATOM 1343 C C . GLN B 1 28 ? -7.174 31.453 15.066 1.00 16.18 27 GLN B C 1
ATOM 1344 O O . GLN B 1 28 ? -7.662 32.591 15.188 1.00 16.54 27 GLN B O 1
ATOM 1350 N N . TYR B 1 29 ? -5.940 31.224 14.623 1.00 14.21 28 TYR B N 1
ATOM 1351 C CA . TYR B 1 29 ? -5.079 32.289 14.099 1.00 15.55 28 TYR B CA 1
ATOM 1352 C C . TYR B 1 29 ? -5.198 32.506 12.612 1.00 15.08 28 TYR B C 1
ATOM 1353 O O . TYR B 1 29 ? -5.278 33.642 12.163 1.00 17.11 28 TYR B O 1
ATOM 1362 N N . LYS B 1 30 ? -5.227 31.429 11.822 1.00 15.75 29 LYS B N 1
ATOM 1363 C CA . LYS B 1 30 ? -5.223 31.526 10.344 1.00 15.39 29 LYS B CA 1
ATOM 1364 C C . LYS B 1 30 ? -5.927 30.300 9.803 1.00 17.92 29 LYS B C 1
ATOM 1365 O O . LYS B 1 30 ? -5.416 29.208 9.917 1.00 18.19 29 LYS B O 1
ATOM 1371 N N . ALA B 1 31 ? -7.114 30.525 9.257 1.00 19.57 30 ALA B N 1
ATOM 1372 C CA . ALA B 1 31 ? -8.022 29.472 8.861 1.00 20.57 30 ALA B CA 1
ATOM 1373 C C . ALA B 1 31 ? -7.977 29.162 7.380 1.00 21.70 30 ALA B C 1
ATOM 1374 O O . ALA B 1 31 ? -8.883 28.518 6.855 1.00 26.02 30 ALA B O 1
ATOM 1376 N N . LEU B 1 32 ? -6.951 29.600 6.672 1.00 21.49 31 LEU B N 1
ATOM 1377 C CA . LEU B 1 32 ? -6.856 29.335 5.227 1.00 20.55 31 LEU B CA 1
ATOM 1378 C C . LEU B 1 32 ? -6.756 27.834 4.989 1.00 20.62 31 LEU B C 1
ATOM 1379 O O . LEU B 1 32 ? -5.911 27.187 5.606 1.00 20.95 31 LEU B O 1
ATOM 1384 N N . PRO B 1 33 ? -7.570 27.240 4.101 1.00 21.34 32 PRO B N 1
ATOM 1385 C CA . PRO B 1 33 ? -7.435 25.799 3.862 1.00 20.94 32 PRO B CA 1
ATOM 1386 C C . PRO B 1 33 ? -5.998 25.326 3.644 1.00 20.73 32 PRO B C 1
ATOM 1387 O O . PRO B 1 33 ? -5.663 24.301 4.245 1.00 19.51 32 PRO B O 1
ATOM 1391 N N . VAL B 1 34 ? -5.190 26.001 2.845 1.00 18.76 33 VAL B N 1
ATOM 1392 C CA . VAL B 1 34 ? -3.827 25.541 2.602 1.00 20.13 33 VAL B CA 1
ATOM 1393 C C . VAL B 1 34 ? -3.002 25.539 3.877 1.00 19.76 33 VAL B C 1
ATOM 1394 O O . VAL B 1 34 ? -2.136 24.674 4.063 1.00 18.47 33 VAL B O 1
ATOM 1398 N N . VAL B 1 35 ? -3.217 26.523 4.753 1.00 17.49 34 VAL B N 1
ATOM 1399 C CA . VAL B 1 35 ? -2.475 26.549 6.009 1.00 17.16 34 VAL B CA 1
ATOM 1400 C C . VAL B 1 35 ? -2.858 25.357 6.913 1.00 16.74 34 VAL B C 1
ATOM 1401 O O . VAL B 1 35 ? -1.996 24.712 7.520 1.00 19.78 34 VAL B O 1
ATOM 1405 N N . LEU B 1 36 ? -4.137 25.045 6.969 1.00 15.75 35 LEU B N 1
ATOM 1406 C CA . LEU B 1 36 ? -4.595 23.895 7.786 1.00 15.26 35 LEU B CA 1
ATOM 1407 C C . LEU B 1 36 ? -4.182 22.573 7.175 1.00 17.54 35 LEU B C 1
ATOM 1408 O O . LEU B 1 36 ? -3.872 21.649 7.900 1.00 16.13 35 LEU B O 1
ATOM 1413 N N . GLU B 1 37 ? -4.107 22.482 5.838 1.00 18.74 36 GLU B N 1
ATOM 1414 C CA . GLU B 1 37 ? -3.659 21.249 5.222 1.00 19.42 36 GLU B CA 1
ATOM 1415 C C . GLU B 1 37 ? -2.197 21.042 5.583 1.00 19.40 36 GLU B C 1
ATOM 1416 O O . GLU B 1 37 ? -1.800 19.935 5.976 1.00 19.67 36 GLU B O 1
ATOM 1422 N N . ASN B 1 38 ? -1.388 22.088 5.421 1.00 18.90 37 ASN B N 1
ATOM 1423 C CA . ASN B 1 38 ? 0.034 22.005 5.659 1.00 19.07 37 ASN B CA 1
ATOM 1424 C C . ASN B 1 38 ? 0.334 21.756 7.106 1.00 17.44 37 ASN B C 1
ATOM 1425 O O . ASN B 1 38 ? 1.265 21.009 7.450 1.00 17.27 37 ASN B O 1
ATOM 1430 N N . ALA B 1 39 ? -0.476 22.340 7.966 1.00 15.72 38 ALA B N 1
ATOM 1431 C CA . ALA B 1 39 ? -0.254 22.163 9.385 1.00 16.23 38 ALA B CA 1
ATOM 1432 C C . ALA B 1 39 ? -0.458 20.710 9.757 1.00 15.76 38 ALA B C 1
ATOM 1433 O O . ALA B 1 39 ? 0.298 20.155 10.552 1.00 15.69 38 ALA B O 1
ATOM 1435 N N . ARG B 1 40 ? -1.469 20.072 9.157 1.00 16.91 39 ARG B N 1
ATOM 1436 C CA . ARG B 1 40 ? -1.772 18.700 9.509 1.00 15.86 39 ARG B CA 1
ATOM 1437 C C . ARG B 1 40 ? -0.717 17.775 8.946 1.00 16.09 39 ARG B C 1
ATOM 1438 O O . ARG B 1 40 ? -0.315 16.812 9.654 1.00 14.69 39 ARG B O 1
ATOM 1446 N N . ILE B 1 41 ? -0.227 18.037 7.721 1.00 16.67 40 ILE B N 1
ATOM 1447 C CA . ILE B 1 41 ? 0.839 17.201 7.130 1.00 14.95 40 ILE B CA 1
ATOM 1448 C C . ILE B 1 41 ? 2.052 17.267 8.034 1.00 15.08 40 ILE B C 1
ATOM 1449 O O . ILE B 1 41 ? 2.661 16.237 8.414 1.00 14.92 40 ILE B O 1
ATOM 1454 N N . LEU B 1 42 ? 2.362 18.483 8.480 1.00 14.71 41 LEU B N 1
ATOM 1455 C CA . LEU B 1 42 ? 3.619 18.676 9.205 1.00 14.11 41 LEU B CA 1
ATOM 1456 C C . LEU B 1 42 ? 3.528 17.978 10.572 1.00 13.36 41 LEU B C 1
ATOM 1457 O O . LEU B 1 42 ? 4.469 17.303 11.003 1.00 14.99 41 LEU B O 1
ATOM 1462 N N . LYS B 1 43 ? 2.378 18.109 11.208 1.00 12.53 42 LYS B N 1
ATOM 1463 C CA . LYS B 1 43 ? 2.100 17.526 12.507 1.00 11.72 42 LYS B CA 1
ATOM 1464 C C . LYS B 1 43 ? 2.126 15.986 12.450 1.00 11.22 42 LYS B C 1
ATOM 1465 O O . LYS B 1 43 ? 2.757 15.349 13.261 1.00 12.46 42 LYS B O 1
ATOM 1471 N N . ASN B 1 44 ? 1.451 15.444 11.471 1.00 12.51 43 ASN B N 1
ATOM 1472 C CA . ASN B 1 44 ? 1.484 13.964 11.294 1.00 13.36 43 ASN B CA 1
ATOM 1473 C C . ASN B 1 44 ? 2.899 13.472 11.080 1.00 13.14 43 ASN B C 1
ATOM 1474 O O . ASN B 1 44 ? 3.202 12.376 11.566 1.00 13.65 43 ASN B O 1
ATOM 1479 N N . CYS B 1 45 ? 3.727 14.248 10.359 1.00 12.24 44 CYS B N 1
ATOM 1480 C CA . CYS B 1 45 ? 5.112 13.895 10.076 1.00 13.21 44 CYS B CA 1
ATOM 1481 C C . CYS B 1 45 ? 5.900 13.933 11.353 1.00 13.88 44 CYS B C 1
ATOM 1482 O O . CYS B 1 45 ? 6.626 12.990 11.659 1.00 13.95 44 CYS B O 1
ATOM 1485 N N . VAL B 1 46 ? 5.799 14.994 12.146 1.00 11.79 45 VAL B N 1
ATOM 1486 C CA . VAL B 1 46 ? 6.566 15.012 13.380 1.00 14.18 45 VAL B CA 1
ATOM 1487 C C . VAL B 1 46 ? 6.140 13.928 14.342 1.00 12.39 45 VAL B C 1
ATOM 1488 O O . VAL B 1 46 ? 6.988 13.347 14.994 1.00 14.36 45 VAL B O 1
ATOM 1492 N N . ASP B 1 47 ? 4.851 13.642 14.445 1.00 12.17 46 ASP B N 1
ATOM 1493 C CA . ASP B 1 47 ? 4.361 12.607 15.348 1.00 14.45 46 ASP B CA 1
ATOM 1494 C C . ASP B 1 47 ? 4.923 11.257 14.925 1.00 16.19 46 ASP B C 1
ATOM 1495 O O . ASP B 1 47 ? 5.273 10.462 15.797 1.00 17.77 46 ASP B O 1
ATOM 1500 N N . ALA B 1 48 ? 5.049 11.003 13.640 1.00 15.58 47 ALA B N 1
ATOM 1501 C CA . ALA B 1 48 ? 5.476 9.684 13.175 1.00 16.20 47 ALA B CA 1
ATOM 1502 C C . ALA B 1 48 ? 7.001 9.504 13.238 1.00 17.34 47 ALA B C 1
ATOM 1503 O O . ALA B 1 48 ? 7.493 8.396 13.558 1.00 18.19 47 ALA B O 1
ATOM 1505 N N . LYS B 1 49 ? 7.739 10.584 13.044 1.00 17.39 48 LYS B N 1
ATOM 1506 C CA . LYS B 1 49 ? 9.191 10.575 12.933 1.00 16.43 48 LYS B CA 1
ATOM 1507 C C . LYS B 1 49 ? 9.860 10.635 14.290 1.00 16.87 48 LYS B C 1
ATOM 1508 O O . LYS B 1 49 ? 10.969 10.122 14.471 1.00 17.13 48 LYS B O 1
ATOM 1514 N N . MET B 1 50 ? 9.233 11.375 15.207 1.00 15.34 49 MET B N 1
ATOM 1515 C CA . MET B 1 50 ? 9.831 11.591 16.500 1.00 14.29 49 MET B CA 1
ATOM 1516 C C . MET B 1 50 ? 9.339 10.549 17.522 1.00 14.97 49 MET B C 1
ATOM 1517 O O . MET B 1 50 ? 8.131 10.377 17.707 1.00 14.64 49 MET B O 1
ATOM 1522 N N . THR B 1 51 ? 10.283 9.891 18.186 1.00 15.91 50 THR B N 1
ATOM 1523 C CA . THR B 1 51 ? 9.948 9.073 19.344 1.00 16.08 50 THR B CA 1
ATOM 1524 C C . THR B 1 51 ? 9.570 9.948 20.549 1.00 17.04 50 THR B C 1
ATOM 1525 O O . THR B 1 51 ? 9.727 11.206 20.506 1.00 16.14 50 THR B O 1
ATOM 1529 N N . GLU B 1 52 ? 9.084 9.303 21.622 1.00 17.70 51 GLU B N 1
ATOM 1530 C CA . GLU B 1 52 ? 8.789 10.010 22.859 1.00 18.97 51 GLU B CA 1
ATOM 1531 C C . GLU B 1 52 ? 10.065 10.707 23.318 1.00 18.28 51 GLU B C 1
ATOM 1532 O O . GLU B 1 52 ? 10.045 11.862 23.807 1.00 17.43 51 GLU B O 1
ATOM 1538 N N . GLU B 1 53 ? 11.186 10.015 23.177 1.00 18.15 52 GLU B N 1
ATOM 1539 C CA . GLU B 1 53 ? 12.472 10.530 23.595 1.00 19.68 52 GLU B CA 1
ATOM 1540 C C . GLU B 1 53 ? 12.848 11.749 22.760 1.00 17.28 52 GLU B C 1
ATOM 1541 O O . GLU B 1 53 ? 13.286 12.773 23.318 1.00 18.47 52 GLU B O 1
ATOM 1547 N N . ASP B 1 54 ? 12.654 11.651 21.455 1.00 17.12 53 ASP B N 1
ATOM 1548 C CA . ASP B 1 54 ? 12.958 12.795 20.574 1.00 16.61 53 ASP B CA 1
ATOM 1549 C C . ASP B 1 54 ? 12.141 14.000 20.999 1.00 15.49 53 ASP B C 1
ATOM 1550 O O . ASP B 1 54 ? 12.684 15.127 21.014 1.00 14.72 53 ASP B O 1
ATOM 1555 N N . LYS B 1 55 ? 10.868 13.778 21.349 1.00 14.22 54 LYS B N 1
ATOM 1556 C CA . LYS B 1 55 ? 9.976 14.888 21.716 1.00 14.80 54 LYS B CA 1
ATOM 1557 C C . LYS B 1 55 ? 10.448 15.517 23.018 1.00 14.74 54 LYS B C 1
ATOM 1558 O O . LYS B 1 55 ? 10.455 16.755 23.125 1.00 13.70 54 LYS B O 1
ATOM 1564 N N . GLU B 1 56 ? 10.891 14.669 23.962 1.00 14.48 55 GLU B N 1
ATOM 1565 C CA . GLU B 1 56 ? 11.467 15.142 25.207 1.00 16.52 55 GLU B CA 1
ATOM 1566 C C . GLU B 1 56 ? 12.696 16.008 24.995 1.00 15.40 55 GLU B C 1
ATOM 1567 O O . GLU B 1 56 ? 12.836 17.060 25.650 1.00 14.27 55 GLU B O 1
ATOM 1573 N N . ASN B 1 57 ? 13.560 15.580 24.088 1.00 14.28 56 ASN B N 1
ATOM 1574 C CA . ASN B 1 57 ? 14.796 16.277 23.783 1.00 14.11 56 ASN B CA 1
ATOM 1575 C C . ASN B 1 57 ? 14.484 17.597 23.063 1.00 15.20 56 ASN B C 1
ATOM 1576 O O . ASN B 1 57 ? 15.139 18.588 23.337 1.00 14.72 56 ASN B O 1
ATOM 1581 N N . ALA B 1 58 ? 13.479 17.629 22.173 1.00 13.75 57 ALA B N 1
ATOM 1582 C CA . ALA B 1 58 ? 13.043 18.898 21.568 1.00 13.02 57 ALA B CA 1
ATOM 1583 C C . ALA B 1 58 ? 12.525 19.847 22.636 1.00 13.38 57 ALA B C 1
ATOM 1584 O O . ALA B 1 58 ? 12.828 21.000 22.561 1.00 13.36 57 ALA B O 1
ATOM 1586 N N . LEU B 1 59 ? 11.712 19.368 23.563 1.00 13.15 58 LEU B N 1
ATOM 1587 C CA . LEU B 1 59 ? 11.173 20.208 24.649 1.00 13.18 58 LEU B CA 1
ATOM 1588 C C . LEU B 1 59 ? 12.291 20.715 25.524 1.00 13.00 58 LEU B C 1
ATOM 1589 O O . LEU B 1 59 ? 12.235 21.890 25.928 1.00 14.00 58 LEU B O 1
ATOM 1594 N N . SER B 1 60 ? 13.345 19.921 25.770 1.00 14.00 59 SER B N 1
ATOM 1595 C CA . SER B 1 60 ? 14.490 20.397 26.595 1.00 14.09 59 SER B CA 1
ATOM 1596 C C . SER B 1 60 ? 15.263 21.476 25.844 1.00 12.54 59 SER B C 1
ATOM 1597 O O . SER B 1 60 ? 15.669 22.475 26.410 1.00 14.51 59 SER B O 1
ATOM 1600 N N . LEU B 1 61 ? 15.425 21.280 24.541 1.00 13.67 60 LEU B N 1
ATOM 1601 C CA . LEU B 1 61 ? 16.119 22.268 23.727 1.00 12.85 60 LEU B CA 1
ATOM 1602 C C . LEU B 1 61 ? 15.336 23.573 23.684 1.00 11.00 60 LEU B C 1
ATOM 1603 O O . LEU B 1 61 ? 15.903 24.644 23.863 1.00 12.89 60 LEU B O 1
ATOM 1608 N N . LEU B 1 62 ? 14.030 23.484 23.512 1.00 10.96 61 LEU B N 1
ATOM 1609 C CA . LEU B 1 62 ? 13.225 24.687 23.477 1.00 10.20 61 LEU B CA 1
ATOM 1610 C C . LEU B 1 62 ? 13.374 25.453 24.794 1.00 12.10 61 LEU B C 1
ATOM 1611 O O . LEU B 1 62 ? 13.462 26.674 24.825 1.00 12.08 61 LEU B O 1
ATOM 1616 N N . ASP B 1 63 ? 13.375 24.728 25.902 1.00 12.62 62 ASP B N 1
ATOM 1617 C CA . ASP B 1 63 ? 13.593 25.385 27.190 1.00 14.30 62 ASP B CA 1
ATOM 1618 C C . ASP B 1 63 ? 14.930 26.096 27.320 1.00 13.34 62 ASP B C 1
ATOM 1619 O O . ASP B 1 63 ? 14.989 27.224 27.856 1.00 12.90 62 ASP B O 1
ATOM 1624 N N . LYS B 1 64 ? 15.991 25.522 26.772 1.00 13.47 63 LYS B N 1
ATOM 1625 C CA . LYS B 1 64 ? 17.271 26.199 26.637 1.00 13.48 63 LYS B CA 1
ATOM 1626 C C . LYS B 1 64 ? 17.145 27.492 25.825 1.00 12.88 63 LYS B C 1
ATOM 1627 O O . LYS B 1 64 ? 17.660 28.541 26.232 1.00 14.45 63 LYS B O 1
ATOM 1633 N N . ILE B 1 65 ? 16.413 27.433 24.727 1.00 12.28 64 ILE B N 1
ATOM 1634 C CA . ILE B 1 65 ? 16.127 28.664 23.968 1.00 11.25 64 ILE B CA 1
ATOM 1635 C C . ILE B 1 65 ? 15.384 29.690 24.795 1.00 12.88 64 ILE B C 1
ATOM 1636 O O . ILE B 1 65 ? 15.820 30.880 24.842 1.00 13.22 64 ILE B O 1
ATOM 1641 N N . TYR B 1 66 ? 14.275 29.286 25.434 1.00 13.49 65 TYR B N 1
ATOM 1642 C CA . TYR B 1 66 ? 13.426 30.237 26.123 1.00 13.27 65 TYR B CA 1
ATOM 1643 C C . TYR B 1 66 ? 14.102 30.870 27.328 1.00 15.01 65 TYR B C 1
ATOM 1644 O O . TYR B 1 66 ? 13.689 31.965 27.728 1.00 14.64 65 TYR B O 1
ATOM 1653 N N . THR B 1 67 ? 15.137 30.209 27.859 1.00 14.62 66 THR B N 1
ATOM 1654 C CA . THR B 1 67 ? 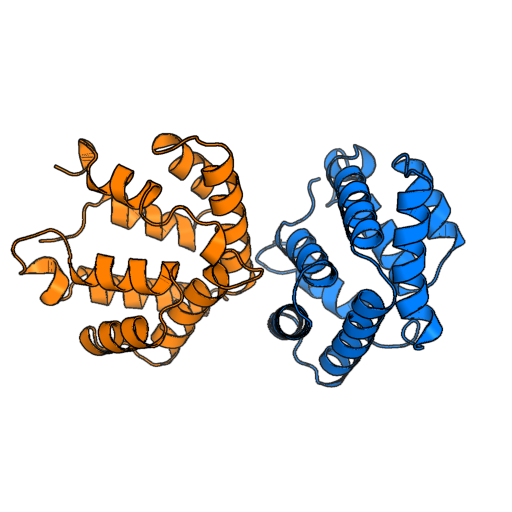15.898 30.752 29.015 1.00 16.14 66 THR B CA 1
ATOM 1655 C C . THR B 1 67 ? 17.246 31.380 28.692 1.00 16.55 66 THR B C 1
ATOM 1656 O O . THR B 1 67 ? 17.927 31.916 29.599 1.00 16.98 66 THR B O 1
ATOM 1660 N N . SER B 1 68 ? 17.665 31.302 27.434 1.00 14.56 67 SER B N 1
ATOM 1661 C CA . SER B 1 68 ? 18.922 31.830 26.971 1.00 15.61 67 SER B CA 1
ATOM 1662 C C . SER B 1 68 ? 18.948 33.365 27.076 1.00 14.90 67 SER B C 1
ATOM 1663 O O . SER B 1 68 ? 17.944 34.004 26.894 1.00 15.08 67 SER B O 1
ATOM 1666 N N . PRO B 1 69 ? 20.089 33.952 27.453 1.00 17.10 68 PRO B N 1
ATOM 1667 C CA . PRO B 1 69 ? 20.276 35.397 27.335 1.00 16.12 68 PRO B CA 1
ATOM 1668 C C . PRO B 1 69 ? 20.048 35.943 25.944 1.00 15.77 68 PRO B C 1
ATOM 1669 O O . PRO B 1 69 ? 19.638 37.119 25.796 1.00 16.29 68 PRO B O 1
ATOM 1673 N N . LEU B 1 70 ? 20.261 35.097 24.926 1.00 17.11 69 LEU B N 1
ATOM 1674 C CA . LEU B 1 70 ? 20.062 35.436 23.527 1.00 16.44 69 LEU B CA 1
ATOM 1675 C C . LEU B 1 70 ? 18.575 35.500 23.195 1.00 16.10 69 LEU B C 1
ATOM 1676 O O . LEU B 1 70 ? 18.207 35.859 22.097 1.00 16.34 69 LEU B O 1
ATOM 1681 N N . CYS B 1 71 ? 17.741 35.136 24.157 1.00 15.01 70 CYS B N 1
ATOM 1682 C CA . CYS B 1 71 ? 16.295 35.228 24.075 1.00 14.54 70 CYS B CA 1
ATOM 1683 C C . CYS B 1 71 ? 15.829 36.348 24.992 1.00 16.04 70 CYS B C 1
ATOM 1684 O O . CYS B 1 71 ? 15.349 37.381 24.532 1.00 16.37 70 CYS B O 1
ATOM 1687 N N . VAL B 1 72 ? 16.073 36.183 26.299 1.00 17.13 71 VAL B N 1
ATOM 1688 C CA . VAL B 1 72 ? 15.449 36.978 27.331 1.00 18.21 71 VAL B CA 1
ATOM 1689 C C . VAL B 1 72 ? 16.054 38.354 27.460 1.00 16.80 71 VAL B C 1
ATOM 1690 O O . VAL B 1 72 ? 15.318 39.333 27.570 1.00 18.20 71 VAL B O 1
ATOM 1694 N N . LYS B 1 73 ? 17.364 38.459 27.430 1.00 17.36 72 LYS B N 1
ATOM 1695 C CA . LYS B 1 73 ? 17.988 39.779 27.722 1.00 19.59 72 LYS B CA 1
ATOM 1696 C C . LYS B 1 73 ? 18.004 40.755 26.527 1.00 19.41 72 LYS B C 1
ATOM 1697 O O . LYS B 1 73 ? 18.413 41.945 26.601 1.00 19.64 72 LYS B O 1
ATOM 1703 N N . MET B 1 74 ? 17.511 40.297 25.409 1.00 16.79 73 MET B N 1
ATOM 1704 C CA . MET B 1 74 ? 17.531 41.114 24.222 1.00 16.79 73 MET B CA 1
ATOM 1705 C C . MET B 1 74 ? 16.376 42.101 24.256 1.00 14.73 73 MET B C 1
ATOM 1706 O O . MET B 1 74 ? 15.378 41.898 24.911 1.00 16.77 73 MET B O 1
ATOM 1711 N N . ALA B 1 75 ? 16.536 43.182 23.491 1.00 18.23 74 ALA B N 1
ATOM 1712 C CA . ALA B 1 75 ? 15.549 44.246 23.434 1.00 18.36 74 ALA B CA 1
ATOM 1713 C C . ALA B 1 75 ? 14.198 43.817 22.875 1.00 18.03 74 ALA B C 1
ATOM 1714 O O . ALA B 1 75 ? 13.156 44.249 23.363 1.00 19.14 74 ALA B O 1
ATOM 1716 N N . GLU B 1 76 ? 14.222 42.916 21.886 1.00 17.55 75 GLU B N 1
ATOM 1717 C CA . GLU B 1 76 ? 13.005 42.454 21.226 1.00 16.47 75 GLU B CA 1
ATOM 1718 C C . GLU B 1 76 ? 12.675 41.025 21.631 1.00 16.54 75 GLU B C 1
ATOM 1719 O O . GLU B 1 76 ? 13.442 40.341 22.326 1.00 15.54 75 GLU B O 1
ATOM 1725 N N . THR B 1 77 ? 11.532 40.548 21.158 1.00 15.74 76 THR B N 1
ATOM 1726 C CA . THR B 1 77 ? 11.072 39.272 21.641 1.00 14.03 76 THR B CA 1
ATOM 1727 C C . THR B 1 77 ? 11.929 38.052 21.167 1.00 13.71 76 THR B C 1
ATOM 1728 O O . THR B 1 77 ? 12.254 37.985 20.003 1.00 14.48 76 THR B O 1
ATOM 1732 N N . CYS B 1 78 ? 12.340 37.207 22.115 1.00 11.79 77 CYS B N 1
ATOM 1733 C CA . CYS B 1 78 ? 13.170 35.996 21.955 1.00 12.48 77 CYS B CA 1
ATOM 1734 C C . CYS B 1 78 ? 13.798 35.775 20.598 1.00 11.96 77 CYS B C 1
ATOM 1735 O O . CYS B 1 78 ? 13.359 34.850 19.834 1.00 11.63 77 CYS B O 1
ATOM 1738 N 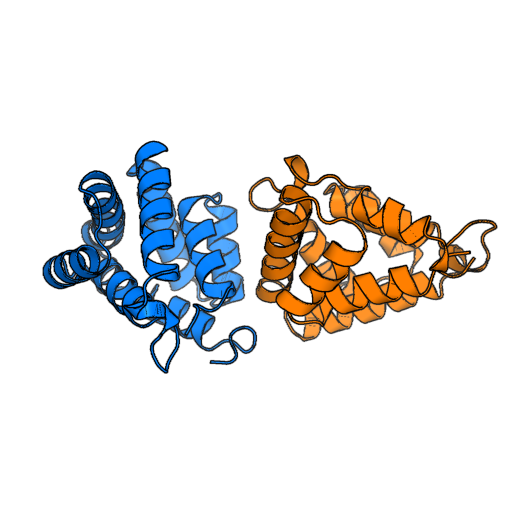N . PRO B 1 79 ? 14.775 36.578 20.217 1.00 11.25 78 PRO B N 1
ATOM 1739 C CA . PRO B 1 79 ? 15.271 36.556 18.824 1.00 11.15 78 PRO B CA 1
ATOM 1740 C C . PRO B 1 79 ? 15.821 35.209 18.420 1.00 11.21 78 PRO B C 1
ATOM 1741 O O . PRO B 1 79 ? 15.579 34.777 17.284 1.00 10.97 78 PRO B O 1
ATOM 1745 N N . ILE B 1 80 ? 16.540 34.542 19.305 1.00 13.74 79 ILE B N 1
ATOM 1746 C CA . ILE B 1 80 ? 17.111 33.234 18.978 1.00 12.86 79 ILE B CA 1
ATOM 1747 C C . ILE B 1 80 ? 16.018 32.194 18.653 1.00 11.69 79 ILE B C 1
ATOM 1748 O O . ILE B 1 80 ? 16.253 31.308 17.822 1.00 12.69 79 ILE B O 1
ATOM 1753 N N . PHE B 1 81 ? 14.843 32.289 19.252 1.00 12.00 80 PHE B N 1
ATOM 1754 C CA . PHE B 1 81 ? 13.766 31.384 18.914 1.00 9.98 80 PHE B CA 1
ATOM 1755 C C . PHE B 1 81 ? 13.401 31.530 17.469 1.00 9.68 80 PHE B C 1
ATOM 1756 O O . PHE B 1 81 ? 13.237 30.530 16.740 1.00 9.08 80 PHE B O 1
ATOM 1764 N N . TYR B 1 82 ? 13.162 32.747 17.036 1.00 9.66 81 TYR B N 1
ATOM 1765 C CA . TYR B 1 82 ? 12.769 32.960 15.643 1.00 10.80 81 TYR B CA 1
ATOM 1766 C C . TYR B 1 82 ? 13.868 32.513 14.660 1.00 9.72 81 TYR B C 1
ATOM 1767 O O . TYR B 1 82 ? 13.568 31.981 13.617 1.00 12.03 81 TYR B O 1
ATOM 1776 N N . ASP B 1 83 ? 15.146 32.755 14.970 1.00 10.13 82 ASP B N 1
ATOM 1777 C CA . ASP B 1 83 ? 16.242 32.312 14.108 1.00 11.50 82 ASP B CA 1
ATOM 1778 C C . ASP B 1 83 ? 16.155 30.777 13.949 1.00 12.13 82 ASP B C 1
ATOM 1779 O O . ASP B 1 83 ? 16.256 30.273 12.878 1.00 13.11 82 ASP B O 1
ATOM 1784 N N . VAL B 1 84 ? 15.930 30.087 15.075 1.00 12.33 83 VAL B N 1
ATOM 1785 C CA . VAL B 1 84 ? 15.829 28.634 15.056 1.00 12.14 83 VAL B CA 1
ATOM 1786 C C . VAL B 1 84 ? 14.629 28.213 14.246 1.00 11.91 83 VAL B C 1
ATOM 1787 O O . VAL B 1 84 ? 14.733 27.313 13.382 1.00 12.75 83 VAL B O 1
ATOM 1791 N N . PHE B 1 85 ? 13.488 28.778 14.561 1.00 12.73 84 PHE B N 1
ATOM 1792 C CA . PHE B 1 85 ? 12.240 28.390 13.919 1.00 13.05 84 PHE B CA 1
ATOM 1793 C C . PHE B 1 85 ? 12.328 28.549 12.417 1.00 13.72 84 PHE B C 1
ATOM 1794 O O . PHE B 1 85 ? 11.903 27.642 11.697 1.00 13.45 84 PHE B O 1
ATOM 1802 N N . PHE B 1 86 ? 12.812 29.714 11.935 1.00 12.42 85 PHE B N 1
ATOM 1803 C CA . PHE B 1 86 ? 12.870 29.927 10.490 1.00 12.18 85 PHE B CA 1
ATOM 1804 C C . PHE B 1 86 ? 13.978 29.109 9.776 1.00 13.15 85 PHE B C 1
ATOM 1805 O O . PHE B 1 86 ? 13.818 28.763 8.581 1.00 12.61 85 PHE B O 1
ATOM 1813 N N . ALA B 1 87 ? 15.069 28.784 10.469 1.00 12.02 86 ALA B N 1
ATOM 1814 C CA . ALA B 1 87 ? 16.033 27.830 9.951 1.00 13.16 86 ALA B CA 1
ATOM 1815 C C . ALA B 1 87 ? 15.381 26.459 9.809 1.00 13.41 86 ALA B C 1
ATOM 1816 O O . ALA B 1 87 ? 15.586 25.749 8.817 1.00 14.82 86 ALA B O 1
ATOM 1818 N N . VAL B 1 88 ? 14.587 26.069 10.793 1.00 13.15 87 VAL B N 1
ATOM 1819 C CA . VAL B 1 88 ? 13.823 24.796 10.713 1.00 13.39 87 VAL B CA 1
ATOM 1820 C C . VAL B 1 88 ? 12.867 24.795 9.520 1.00 15.06 87 VAL B C 1
ATOM 1821 O O . VAL B 1 88 ? 12.921 23.860 8.699 1.00 15.95 87 VAL B O 1
ATOM 1825 N N . ALA B 1 89 ? 12.073 25.857 9.383 1.00 15.16 88 ALA B N 1
ATOM 1826 C CA . ALA B 1 89 ? 10.975 25.919 8.410 1.00 16.38 88 ALA B CA 1
ATOM 1827 C C . ALA B 1 89 ? 11.484 25.972 6.975 1.00 18.83 88 ALA B C 1
ATOM 1828 O O . ALA B 1 89 ? 10.734 25.660 6.029 1.00 20.08 88 ALA B O 1
ATOM 1830 N N . ASN B 1 90 ? 12.716 26.433 6.798 1.00 18.82 89 ASN B N 1
ATOM 1831 C CA . ASN B 1 90 ? 13.268 26.607 5.469 1.00 20.29 89 ASN B CA 1
ATOM 1832 C C . ASN B 1 90 ? 14.357 25.579 5.162 1.00 21.39 89 ASN B C 1
ATOM 1833 O O . ASN B 1 90 ? 14.976 25.618 4.116 1.00 24.26 89 ASN B O 1
ATOM 1838 N N . GLY B 1 91 ? 14.580 24.629 6.048 1.00 20.76 90 GLY B N 1
ATOM 1839 C CA . GLY B 1 91 ? 15.524 23.563 5.771 1.00 21.08 90 GLY B CA 1
ATOM 1840 C C . GLY B 1 91 ? 16.947 24.049 5.770 1.00 21.46 90 GLY B C 1
ATOM 1841 O O . GLY B 1 91 ? 17.765 23.431 5.102 1.00 22.00 90 GLY B O 1
ATOM 1842 N N . ASN B 1 92 ? 17.260 25.158 6.453 1.00 21.19 91 ASN B N 1
ATOM 1843 C CA . ASN B 1 92 ? 18.645 25.615 6.473 1.00 20.81 91 ASN B CA 1
ATOM 1844 C C . ASN B 1 92 ? 19.359 24.915 7.616 1.00 21.20 91 ASN B C 1
ATOM 1845 O O . ASN B 1 92 ? 19.236 25.293 8.780 1.00 18.82 91 ASN B O 1
ATOM 1850 N N . GLU B 1 93 ? 20.031 23.820 7.293 1.00 21.41 92 GLU B N 1
ATOM 1851 C CA . GLU B 1 93 ? 20.683 23.023 8.315 1.00 22.95 92 GLU B CA 1
ATOM 1852 C C . GLU B 1 93 ? 21.865 23.768 8.957 1.00 22.14 92 GLU B C 1
ATOM 1853 O O . GLU B 1 93 ? 22.100 23.648 10.171 1.00 22.42 92 GLU B O 1
ATOM 1859 N N . LEU B 1 94 ? 22.625 24.501 8.147 1.00 22.20 93 LEU B N 1
ATOM 1860 C CA . LEU B 1 94 ? 23.766 25.260 8.625 1.00 21.78 93 LEU B CA 1
ATOM 1861 C C . LEU B 1 94 ? 23.375 26.300 9.664 1.00 20.58 93 LEU B C 1
ATOM 1862 O O . LEU B 1 94 ? 23.989 26.391 10.715 1.00 18.56 93 LEU B O 1
ATOM 1867 N N . LEU B 1 95 ? 22.359 27.101 9.362 1.00 19.14 94 LEU B N 1
ATOM 1868 C CA . LEU B 1 95 ? 21.924 28.130 10.303 1.00 18.55 94 LEU B CA 1
ATOM 1869 C C . LEU B 1 95 ? 21.290 27.490 11.528 1.00 16.71 94 LEU B C 1
ATOM 1870 O O . LEU B 1 95 ? 21.470 27.946 12.661 1.00 16.44 94 LEU B O 1
ATOM 1875 N N . LEU B 1 96 ? 20.559 26.404 11.334 1.00 16.60 95 LEU B N 1
ATOM 1876 C CA . LEU B 1 96 ? 19.986 25.704 12.478 1.00 15.89 95 LEU B CA 1
ATOM 1877 C C . LEU B 1 96 ? 21.113 25.223 13.405 1.00 15.49 95 LEU B C 1
ATOM 1878 O O . LEU B 1 96 ? 21.060 25.430 14.591 1.00 16.19 95 LEU B O 1
ATOM 1883 N N . ASP B 1 97 ? 22.148 24.593 12.852 1.00 16.21 96 ASP B N 1
ATOM 1884 C CA . ASP B 1 97 ? 23.253 24.128 13.671 1.00 17.58 96 ASP B CA 1
ATOM 1885 C C . ASP B 1 97 ? 23.949 25.291 14.380 1.00 17.21 96 ASP B C 1
ATOM 1886 O O . ASP B 1 97 ? 24.330 25.112 15.489 1.00 16.32 96 ASP B O 1
ATOM 1891 N N . LEU B 1 98 ? 24.133 26.446 13.718 1.00 17.04 97 LEU B N 1
ATOM 1892 C CA . LEU B 1 98 ? 24.864 27.583 14.305 1.00 18.37 97 LEU B CA 1
ATOM 1893 C C . LEU B 1 98 ? 24.077 28.088 15.516 1.00 16.04 97 LEU B C 1
ATOM 1894 O O . LEU B 1 98 ? 24.656 28.350 16.547 1.00 16.83 97 LEU B O 1
ATOM 1899 N N . SER B 1 99 ? 22.760 28.130 15.389 1.00 16.49 98 SER B N 1
ATOM 1900 C CA . SER B 1 99 ? 21.883 28.629 16.418 1.00 16.91 98 SER B CA 1
ATOM 1901 C C . SER B 1 99 ? 21.795 27.674 17.585 1.00 16.21 98 SER B C 1
ATOM 1902 O O . SER B 1 99 ? 21.802 28.080 18.721 1.00 16.16 98 SER B O 1
ATOM 1905 N N . LEU B 1 100 ? 21.782 26.373 17.299 1.00 15.03 99 LEU B N 1
ATOM 1906 C CA . LEU B 1 100 ? 21.750 25.381 18.357 1.00 14.99 99 LEU B CA 1
ATOM 1907 C C . LEU B 1 100 ? 22.994 25.380 19.233 1.00 14.11 99 LEU B C 1
ATOM 1908 O O . LEU B 1 100 ? 22.911 25.187 20.420 1.00 15.01 99 LEU B O 1
ATOM 1913 N N . THR B 1 101 ? 24.150 25.631 18.639 1.00 15.05 100 THR B N 1
ATOM 1914 C CA . THR B 1 101 ? 25.374 25.670 19.413 1.00 15.33 100 THR B CA 1
ATOM 1915 C C . THR B 1 101 ? 25.289 26.815 20.393 1.00 15.06 100 THR B C 1
ATOM 1916 O O . THR B 1 101 ? 25.754 26.729 21.545 1.00 16.21 100 THR B O 1
ATOM 1920 N N . LYS B 1 102 ? 24.684 27.893 19.941 1.00 15.89 101 LYS B N 1
ATOM 1921 C CA . LYS B 1 102 ? 24.563 29.074 20.805 1.00 16.87 101 LYS B CA 1
ATOM 1922 C C . LYS B 1 102 ? 23.819 28.818 22.088 1.00 17.94 101 LYS B C 1
ATOM 1923 O O . LYS B 1 102 ? 24.048 29.525 23.100 1.00 19.58 101 LYS B O 1
ATOM 1929 N N . VAL B 1 103 ? 22.921 27.816 22.077 1.00 17.02 102 VAL B N 1
ATOM 1930 C CA . VAL B 1 103 ? 22.140 27.493 23.275 1.00 18.28 102 VAL B CA 1
ATOM 1931 C C . VAL B 1 103 ? 22.605 26.187 23.924 1.00 18.58 102 VAL B C 1
ATOM 1932 O O . VAL B 1 103 ? 21.890 25.585 24.714 1.00 19.03 102 VAL B O 1
ATOM 1936 N N . ASN B 1 104 ? 23.814 25.748 23.603 1.00 18.36 103 ASN B N 1
ATOM 1937 C CA . ASN B 1 104 ? 24.399 24.549 24.214 1.00 19.06 103 ASN B CA 1
ATOM 1938 C C . ASN B 1 104 ? 23.607 23.254 24.027 1.00 18.61 103 ASN B C 1
ATOM 1939 O O . ASN B 1 104 ? 23.525 22.417 24.921 1.00 18.69 103 ASN B O 1
ATOM 1944 N N . ALA B 1 105 ? 23.058 23.077 22.833 1.00 17.46 104 ALA B N 1
ATOM 1945 C CA . ALA B 1 105 ? 22.387 21.851 22.472 1.00 18.14 104 ALA B CA 1
ATOM 1946 C C . ALA B 1 105 ? 23.272 20.622 22.663 1.00 17.90 104 ALA B C 1
ATOM 1947 O O . ALA B 1 105 ? 24.452 20.615 22.273 1.00 18.50 104 ALA B O 1
ATOM 1949 N N . THR B 1 106 ? 22.695 19.586 23.235 1.00 18.09 105 THR B N 1
ATOM 1950 C CA . THR B 1 106 ? 23.319 18.268 23.168 1.00 18.61 105 THR B CA 1
ATOM 1951 C C . THR B 1 106 ? 23.118 17.627 21.807 1.00 19.51 105 THR B C 1
ATOM 1952 O O . THR B 1 106 ? 22.231 17.999 21.069 1.00 16.56 105 THR B O 1
ATOM 1956 N N . GLU B 1 107 ? 23.876 16.578 21.503 1.00 20.25 106 GLU B N 1
ATOM 1957 C CA . GLU B 1 107 ? 23.599 15.835 20.264 1.00 21.27 106 GLU B CA 1
ATOM 1958 C C . GLU B 1 107 ? 22.173 15.277 20.143 1.00 19.74 106 GLU B C 1
ATOM 1959 O O . GLU B 1 107 ? 21.595 15.406 19.049 1.00 19.61 106 GLU B O 1
ATOM 1965 N N . PRO B 1 108 ? 21.585 14.627 21.163 1.00 19.04 107 PRO B N 1
ATOM 1966 C CA . PRO B 1 108 ? 20.205 14.129 20.962 1.00 18.81 107 PRO B CA 1
ATOM 1967 C C . PRO B 1 108 ? 19.214 15.285 20.741 1.00 17.16 107 PRO B C 1
ATOM 1968 O O . PRO B 1 108 ? 18.298 15.152 19.946 1.00 15.35 107 PRO B O 1
ATOM 1972 N N . GLU B 1 109 ? 19.461 16.418 21.398 1.00 15.14 108 GLU B N 1
ATOM 1973 C CA . GLU B 1 109 ? 18.662 17.634 21.134 1.00 14.40 108 GLU B CA 1
ATOM 1974 C C . GLU B 1 109 ? 18.800 18.132 19.694 1.00 14.23 108 GLU B C 1
ATOM 1975 O O . GLU B 1 109 ? 17.806 18.430 19.049 1.00 13.72 108 GLU B O 1
ATOM 1981 N N . ARG B 1 110 ? 20.010 18.194 19.152 1.00 14.19 109 ARG B N 1
ATOM 1982 C CA . ARG B 1 110 ? 20.196 18.494 17.724 1.00 15.82 109 ARG B CA 1
ATOM 1983 C C . ARG B 1 110 ? 19.474 17.496 16.819 1.00 17.09 109 ARG B C 1
ATOM 1984 O O . ARG B 1 110 ? 18.857 17.877 15.847 1.00 16.90 109 ARG B O 1
ATOM 1992 N N . THR B 1 111 ? 19.577 16.211 17.149 1.00 17.40 110 THR B N 1
ATOM 1993 C CA . THR B 1 111 ? 18.900 15.178 16.386 1.00 17.43 110 THR B CA 1
ATOM 1994 C C . THR B 1 111 ? 17.422 15.409 16.323 1.00 16.46 110 THR B C 1
ATOM 1995 O O . THR B 1 111 ? 16.780 15.171 15.294 1.00 17.21 110 THR B O 1
ATOM 1999 N N . ALA B 1 112 ? 16.839 15.747 17.455 1.00 15.62 111 ALA B N 1
ATOM 2000 C CA . ALA B 1 112 ? 15.407 15.950 17.501 1.00 14.67 111 ALA B CA 1
ATOM 2001 C C . ALA B 1 112 ? 14.980 17.152 16.694 1.00 14.86 111 ALA B C 1
ATOM 2002 O O . ALA B 1 112 ? 13.973 17.121 16.015 1.00 15.49 111 ALA B O 1
ATOM 2004 N N . MET B 1 113 ? 15.720 18.239 16.805 1.00 13.91 112 MET B N 1
ATOM 2005 C CA . MET B 1 113 ? 15.331 19.419 16.031 1.00 13.75 112 MET B CA 1
ATOM 2006 C C . MET B 1 113 ? 15.492 19.209 14.539 1.00 14.22 112 MET B C 1
ATOM 2007 O O . MET B 1 113 ? 14.700 19.710 13.759 1.00 12.81 112 MET B O 1
ATOM 2012 N N . LYS B 1 114 ? 16.502 18.442 14.141 1.00 15.80 113 LYS B N 1
ATOM 2013 C CA . LYS B 1 114 ? 16.707 18.113 12.731 1.00 16.01 113 LYS B CA 1
ATOM 2014 C C . LYS B 1 114 ? 15.570 17.262 12.224 1.00 15.91 113 LYS B C 1
ATOM 2015 O O . LYS B 1 114 ? 15.222 17.428 11.094 1.00 16.56 113 LYS B O 1
ATOM 2021 N N . LYS B 1 115 ? 14.935 16.433 13.065 1.00 16.13 114 LYS B N 1
ATOM 2022 C CA . LYS B 1 115 ? 13.738 15.665 12.648 1.00 15.79 114 LYS B CA 1
ATOM 2023 C C . LYS B 1 115 ? 12.605 16.609 12.312 1.00 15.87 114 LYS B C 1
ATOM 2024 O O . LYS B 1 115 ? 11.898 16.409 11.354 1.00 16.21 114 LYS B O 1
ATOM 2030 N N . ILE B 1 116 ? 12.425 17.668 13.089 1.00 14.76 115 ILE B N 1
ATOM 2031 C CA . ILE B 1 116 ? 11.406 18.651 12.723 1.00 14.04 115 ILE B CA 1
ATOM 2032 C C . ILE B 1 116 ? 11.726 19.278 11.386 1.00 14.23 115 ILE B C 1
ATOM 2033 O O . ILE B 1 116 ? 10.859 19.477 10.545 1.00 14.09 115 ILE B O 1
ATOM 2038 N N . GLN B 1 117 ? 12.981 19.690 11.215 1.00 13.38 116 GLN B N 1
ATOM 2039 C CA . GLN B 1 117 ? 13.413 20.286 9.976 1.00 13.96 116 GLN B CA 1
ATOM 2040 C C . GLN B 1 117 ? 13.213 19.314 8.810 1.00 13.58 116 GLN B C 1
ATOM 2041 O O . GLN B 1 117 ? 12.702 19.720 7.779 1.00 14.07 116 GLN B O 1
ATOM 2047 N N . ASP B 1 118 ? 13.526 18.041 9.022 1.00 15.71 117 ASP B N 1
ATOM 2048 C CA . ASP B 1 118 ? 13.295 17.051 7.982 1.00 15.81 117 ASP B CA 1
ATOM 2049 C C . ASP B 1 118 ? 11.836 16.978 7.555 1.00 16.35 117 ASP B C 1
ATOM 2050 O O . ASP B 1 118 ? 11.539 16.741 6.381 1.00 18.00 117 ASP B O 1
ATOM 2055 N N . CYS B 1 119 ? 10.923 17.151 8.513 1.00 15.22 118 CYS B N 1
ATOM 2056 C CA . CYS B 1 119 ? 9.488 17.156 8.213 1.00 16.50 118 CYS B CA 1
ATOM 2057 C C . CYS B 1 119 ? 9.047 18.326 7.346 1.00 17.75 118 CYS B C 1
ATOM 2058 O O . CY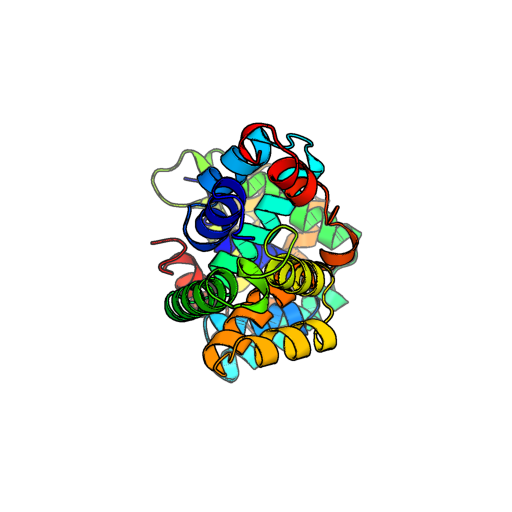S B 1 119 ? 8.079 18.201 6.630 1.00 19.14 118 CYS B O 1
ATOM 2061 N N . TYR B 1 120 ? 9.693 19.492 7.472 1.00 16.37 119 TYR B N 1
ATOM 2062 C CA . TYR B 1 120 ? 9.472 20.590 6.540 1.00 18.86 119 TYR B CA 1
ATOM 2063 C C . TYR B 1 120 ? 10.037 20.251 5.156 1.00 19.97 119 TYR B C 1
ATOM 2064 O O . TYR B 1 120 ? 9.405 20.546 4.123 1.00 20.75 119 TYR B O 1
ATOM 2073 N N . VAL B 1 121 ? 11.178 19.575 5.122 1.00 20.88 120 VAL B N 1
ATOM 2074 C CA . VAL B 1 121 ? 11.861 19.266 3.865 1.00 22.87 120 VAL B CA 1
ATOM 2075 C C . VAL B 1 121 ? 11.111 18.161 3.098 1.00 25.32 120 VAL B C 1
ATOM 2076 O O . VAL B 1 121 ? 11.059 18.168 1.858 1.00 27.37 120 VAL B O 1
ATOM 2080 N N . GLU B 1 122 ? 10.503 17.260 3.847 1.00 27.07 121 GLU B N 1
ATOM 2081 C CA . GLU B 1 122 ? 9.993 16.009 3.326 1.00 28.61 121 GLU B CA 1
ATOM 2082 C C . GLU B 1 122 ? 8.870 16.261 2.358 1.00 30.73 121 GLU B C 1
ATOM 2083 O O . GLU B 1 122 ? 7.968 17.070 2.621 1.00 30.05 121 GLU B O 1
ATOM 2089 N N . ASN B 1 123 ? 8.970 15.547 1.234 1.00 31.30 122 ASN B N 1
ATOM 2090 C CA . ASN B 1 123 ? 7.962 15.466 0.186 1.00 33.29 122 ASN B CA 1
ATOM 2091 C C . ASN B 1 123 ? 7.691 16.822 -0.438 1.00 34.92 122 ASN B C 1
ATOM 2092 O O . ASN B 1 123 ? 6.582 17.080 -0.932 1.00 35.11 122 ASN B O 1
ATOM 2097 N N . GLY B 1 124 ? 8.739 17.660 -0.412 1.00 35.83 123 GLY B N 1
ATOM 2098 C CA . GLY B 1 124 ? 8.709 19.020 -0.906 1.00 36.57 123 GLY B CA 1
ATOM 2099 C C . GLY B 1 124 ? 7.877 20.033 -0.124 1.00 37.08 123 GLY B C 1
ATOM 2100 O O . GLY B 1 124 ? 7.536 21.066 -0.687 1.00 36.45 123 GLY B O 1
ATOM 2101 N N . LEU B 1 125 ? 7.548 19.757 1.138 1.00 37.82 124 LEU B N 1
ATOM 2102 C CA . LEU B 1 125 ? 6.731 20.686 1.926 1.00 38.20 124 LEU B CA 1
ATOM 2103 C C . LEU B 1 125 ? 7.384 22.071 2.123 1.00 38.36 124 LEU B C 1
ATOM 2104 O O . LEU B 1 125 ? 6.660 23.067 2.257 1.00 38.05 124 LEU B O 1
ATOM 2109 N N . ILE B 1 126 ? 8.716 22.162 2.121 1.00 38.62 125 ILE B N 1
ATOM 2110 C CA . ILE B 1 126 ? 9.404 23.480 2.202 1.00 38.58 125 ILE B CA 1
ATOM 2111 C C . ILE B 1 126 ? 8.966 24.441 1.078 1.00 38.67 125 ILE B C 1
ATOM 2112 O O . ILE B 1 126 ? 8.945 25.656 1.271 1.00 37.24 125 ILE B O 1
ATOM 2117 N N . SER B 1 127 ? 8.675 23.887 -0.102 1.00 38.79 126 SER B N 1
ATOM 2118 C CA . SER B 1 127 ? 8.242 24.668 -1.272 1.00 38.94 126 SER B CA 1
ATOM 2119 C C . SER B 1 127 ? 6.822 25.200 -1.121 1.00 39.17 126 SER B C 1
ATOM 2120 O O . SER B 1 127 ? 6.444 26.221 -1.731 1.00 39.33 126 SER B O 1
ATOM 2123 N N . ARG B 1 128 ? 6.026 24.493 -0.329 1.00 39.00 127 ARG B N 1
ATOM 2124 C CA . ARG B 1 128 ? 4.634 24.855 -0.119 1.00 39.14 127 ARG B CA 1
ATOM 2125 C C . ARG B 1 128 ? 4.444 25.846 1.044 1.00 37.66 127 ARG B C 1
ATOM 2126 O O . ARG B 1 128 ? 3.694 26.808 0.900 1.00 38.23 127 ARG B O 1
ATOM 2134 N N . VAL B 1 129 ? 5.107 25.616 2.187 1.00 35.31 128 VAL B N 1
ATOM 2135 C CA . VAL B 1 129 ? 4.681 26.291 3.429 1.00 33.38 128 VAL B CA 1
ATOM 2136 C C . VAL B 1 129 ? 4.756 27.771 3.234 1.00 31.32 128 VAL B C 1
ATOM 2137 O O . VAL B 1 129 ? 5.686 28.260 2.604 1.00 30.51 128 VAL B O 1
ATOM 2141 N N . LEU B 1 130 ? 3.790 28.466 3.831 1.00 29.62 129 LEU B N 1
ATOM 2142 C CA . LEU B 1 130 ? 3.794 29.912 3.900 1.00 27.70 129 LEU B CA 1
ATOM 2143 C C . LEU B 1 130 ? 4.538 30.329 5.160 1.00 26.67 129 LEU B C 1
ATOM 2144 O O . LEU B 1 130 ? 3.912 30.852 6.059 1.00 27.13 129 LEU B O 1
ATOM 2149 N N . ASP B 1 131 ? 5.847 30.099 5.249 1.00 25.71 130 ASP B N 1
ATOM 2150 C CA . ASP B 1 131 ? 6.486 30.191 6.556 1.00 24.68 130 ASP B CA 1
ATOM 2151 C C . ASP B 1 131 ? 6.532 31.622 6.949 1.00 25.01 130 ASP B C 1
ATOM 2152 O O . ASP B 1 131 ? 7.011 32.504 6.209 1.00 26.57 130 ASP B O 1
ATOM 2157 N N . GLY B 1 132 ? 6.071 31.838 8.158 1.00 22.33 131 GLY B N 1
ATOM 2158 C CA . GLY B 1 132 ? 5.948 33.156 8.680 1.00 21.45 131 GLY B CA 1
ATOM 2159 C C . GLY B 1 132 ? 4.501 33.469 8.843 1.00 20.23 131 GLY B C 1
ATOM 2160 O O . GLY B 1 132 ? 4.215 34.270 9.690 1.00 19.35 131 GLY B O 1
ATOM 2161 N N . LEU B 1 133 ? 3.588 32.886 8.029 1.00 17.42 132 LEU B N 1
ATOM 2162 C CA . LEU B 1 133 ? 2.175 33.370 8.113 1.00 15.50 132 LEU B CA 1
ATOM 2163 C C . LEU B 1 133 ? 1.549 33.089 9.453 1.00 14.50 132 LEU B C 1
ATOM 2164 O O . LEU B 1 133 ? 1.182 34.033 10.149 1.00 11.52 132 LEU B O 1
ATOM 2169 N N . VAL B 1 134 ? 1.539 31.834 9.902 1.00 13.77 133 VAL B N 1
ATOM 2170 C CA . VAL B 1 134 ? 0.982 31.518 11.220 1.00 13.05 133 VAL B CA 1
ATOM 2171 C C . VAL B 1 134 ? 1.812 32.159 12.301 1.00 12.23 133 VAL B C 1
ATOM 2172 O O . VAL B 1 134 ? 1.289 32.804 13.192 1.00 12.40 133 VAL B O 1
ATOM 2176 N N . MET B 1 135 ? 3.134 32.021 12.215 1.00 13.08 134 MET B N 1
ATOM 2177 C CA . MET B 1 135 ? 3.985 32.552 13.292 1.00 13.12 134 MET B CA 1
ATOM 2178 C C . MET B 1 135 ? 3.883 34.087 13.446 1.00 11.99 134 MET B C 1
ATOM 2179 O O . MET B 1 135 ? 3.910 34.633 14.576 1.00 12.73 134 MET B O 1
ATOM 2184 N N . THR B 1 136 ? 3.826 34.785 12.310 1.00 12.33 135 THR B N 1
ATOM 2185 C CA . THR B 1 136 ? 3.628 36.222 12.305 1.00 12.10 135 THR B CA 1
ATOM 2186 C C . THR B 1 136 ? 2.282 36.518 12.915 1.00 13.42 135 THR B C 1
ATOM 2187 O O . THR B 1 136 ? 2.134 37.427 13.762 1.00 14.46 135 THR B O 1
ATOM 2191 N N . THR B 1 137 ? 1.252 35.746 12.556 1.00 10.78 136 THR B N 1
ATOM 2192 C CA . THR B 1 137 ? -0.033 36.085 13.130 1.00 13.01 136 THR B CA 1
ATOM 2193 C C . THR B 1 137 ? -0.143 35.875 14.644 1.00 11.97 136 THR B C 1
ATOM 2194 O O . THR B 1 137 ? -0.775 36.690 15.321 1.00 13.59 136 THR B O 1
ATOM 2198 N N . ILE B 1 138 ? 0.464 34.809 15.134 1.00 11.94 137 ILE B N 1
ATOM 2199 C CA . ILE B 1 138 ? 0.467 34.601 16.576 1.00 11.88 137 ILE B CA 1
ATOM 2200 C C . ILE B 1 138 ? 1.300 35.727 17.224 1.00 11.69 137 ILE B C 1
ATOM 2201 O O . ILE B 1 138 ? 0.843 36.373 18.145 1.00 14.13 137 ILE B O 1
ATOM 2206 N N . SER B 1 139 ? 2.530 35.932 16.722 1.00 12.34 138 SER B N 1
ATOM 2207 C CA . SER B 1 139 ? 3.488 36.815 17.392 1.00 12.67 138 SER B CA 1
ATOM 2208 C C . SER B 1 139 ? 3.100 38.282 17.411 1.00 12.58 138 SER B C 1
ATOM 2209 O O . SER B 1 139 ? 3.564 39.019 18.270 1.00 13.34 138 SER B O 1
ATOM 2212 N N . SER B 1 140 ? 2.259 38.689 16.472 1.00 12.24 139 SER B N 1
ATOM 2213 C CA . SER B 1 140 ? 1.785 40.073 16.368 1.00 12.62 139 SER B CA 1
ATOM 2214 C C . SER B 1 140 ? 0.360 40.229 16.906 1.00 13.92 139 SER B C 1
ATOM 2215 O O . SER B 1 140 ? -0.261 41.276 16.745 1.00 14.24 139 SER B O 1
ATOM 2218 N N . SER B 1 141 ? -0.139 39.176 17.550 1.00 14.98 140 SER B N 1
ATOM 2219 C CA . SER B 1 141 ? -1.520 39.215 18.035 1.00 16.93 140 SER B CA 1
ATOM 2220 C C . SER B 1 141 ? -1.651 40.096 19.277 1.00 17.43 140 SER B C 1
ATOM 2221 O O . SER B 1 141 ? -0.709 40.351 19.992 1.00 17.08 140 SER B O 1
ATOM 2224 N N . LYS B 1 142 ? -2.876 40.532 19.521 1.00 21.03 141 LYS B N 1
ATOM 2225 C CA . LYS B 1 142 ? -3.146 41.331 20.708 1.00 22.58 141 LYS B CA 1
ATOM 2226 C C . LYS B 1 142 ? -2.726 40.588 21.979 1.00 22.90 141 LYS B C 1
ATOM 2227 O O . LYS B 1 142 ? -2.199 41.213 22.908 1.00 22.81 141 LYS B O 1
ATOM 2233 N N . ASP B 1 143 ? -2.924 39.278 22.021 1.00 24.08 142 ASP B N 1
ATOM 2234 C CA . ASP B 1 143 ? -2.497 38.531 23.227 1.00 25.57 142 ASP B CA 1
ATOM 2235 C C . ASP B 1 143 ? -0.971 38.555 23.435 1.00 25.21 142 ASP B C 1
ATOM 2236 O O . ASP B 1 143 ? -0.496 38.243 24.538 1.00 26.06 142 ASP B O 1
ATOM 2241 N N . CYS B 1 144 ? -0.214 38.910 22.396 1.00 22.82 143 CYS B N 1
ATOM 2242 C CA . CYS B 1 144 ? 1.222 39.000 22.495 1.00 22.29 143 CYS B CA 1
ATOM 2243 C C . CYS B 1 144 ? 1.817 40.388 22.828 1.00 25.59 143 CYS B C 1
ATOM 2244 O O . CYS B 1 144 ? 3.045 40.557 22.887 1.00 25.66 143 CYS B O 1
ATOM 2247 N N . MET B 1 145 ? 0.968 41.374 23.077 1.00 30.15 144 MET B N 1
ATOM 2248 C CA . MET B 1 145 ? 1.456 42.617 23.722 1.00 32.66 144 MET B CA 1
ATOM 2249 C C . MET B 1 145 ? 1.151 42.654 25.232 1.00 33.74 144 MET B C 1
ATOM 2250 O O . MET B 1 145 ? 1.783 43.424 25.965 1.00 36.12 144 MET B O 1
#

Solvent-accessible surface area: 14058 Å² total; per-residue (Å²): 101,130,16,15,58,6,0,82,21,6,10,37,3,15,0,59,6,72,41,79,45,4,8,111,2,0,32,69,37,58,72,84,91,72,0,43,108,9,0,88,76,0,0,75,24,0,49,96,61,8,80,126,105,11,28,112,24,0,51,45,0,7,78,62,0,21,104,10,81,66,0,43,152,74,84,129,61,0,44,5,2,36,61,2,26,66,3,5,5,77,25,69,97,140,65,0,37,102,0,0,87,119,11,118,14,62,123,63,6,32,70,0,8,54,49,9,6,48,0,4,73,125,55,38,5,54,111,145,83,4,9,39,59,1,2,81,31,0,24,69,21,151,71,24,161,79,108,130,8,14,103,18,0,99,137,7,14,63,28,15,1,74,11,69,30,83,78,18,10,108,14,1,29,158,55,58,65,83,110,68,9,43,104,8,9,90,69,8,0,28,1,0,19,10,26,6,76,108,108,7,36,106,29,0,57,44,0,9,72,64,0,21,99,11,91,73,0,40,167,79,92,128,60,0,41,7,4,38,70,3,42,62,2,5,0,74,26,66,95,137,72,0,39,98,2,0,81,118,6,120,16,62,127,64,8,36,66,0,7,48,47,9,6,66,1,16,61,18,65,34,3,66,103,117,26,89,58,15,53,31,6,82,31,0,35,83,23,172,105,34,186

InterPro domains:
  IPR015332 Major allergen I polypeptide chain 2-like [PF09252] (24-90)
  IPR015332 Major allergen I polypeptide chain 2-like [PTHR31708] (1-103)
  IPR016126 Secretoglobin [PS51311] (22-91)
  IPR016126 Secretoglobin [cd00633] (24-90)
  IPR035960 Secretoglobin superfamily [SSF48201] (22-90)
  IPR053723 Secretoglobin Domain-Containing [G3DSA:1.20.920.50] (18-109)

Sequence (291 aa):
MEICPAVKRDVDLFLTGTPDEYVEQVAQYKALPVVLENARILKNCVDAKMTEEDKENALSLLDKIYTSPLCVKMAETCPIFYDVFFAVANGNELLLDLSLTKVNATEPERTAMKKIQDCYVENGLISRVLDGLVMTTISSSKDCMGMEICPAVKRDVDLFLTGTPDEYVEQVAQYKALPVVLENARILKNCVDAKMTEEDKENALSLLDKIYTSPLCVKMAETCPIFYDVFFAVANGNELLLDLSLTKVNATEPERTAMKKIQDCYVENGLISRVLDGLVMTTISSSKDCM

Nearest PDB structures (foldseek):
  1zkr-assembly1_B  TM=1.007E+00  e=3.348E-20  Felis catus
  1puo-assembly1_A  TM=1.005E+00  e=2.578E-03  Felis catus
  1puo-assembly2_B  TM=9.905E-01  e=2.342E-03  Felis catus
  7vg7-assembly1_B  TM=7.931E-01  e=8.982E-03  Homo sapiens
  1zkr-assembly1_B  TM=9.922E-01  e=1.748E-18  Felis catus

Radius of gyration: 20.95 Å; Cα contacts (8 Å, |Δi|>4): 379; chains: 2; bounding box: 44×59×43 Å

Secondary structure (DSSP, 8-state):
-PPPHHHHHHHHHHHHS-HHHHHHHHHHH---HHHHHHHHHHHHHHHHH--HHHHHHHHHHHHHHHTSHHHHSSSSS-HHHHHHHHHHHTT-HHHHHHHHHHTT--HHHHHHHHHHHHHHHHTTGGGSSSHHHHHHHHHTSTTTT-/-PPPHHHHHHHHHHHHS-HHHHHHHHHHH---HHHHHHHHHHHHHHHHH--HHHHHHHHHHHHHHHHSHHHHSSSSS-HHHHHHHHHHHTT-HHHHHHHHHHTT--HHHHHHHHHHHHHHHGGGHHHH--TTHHHHHHHTSGGG-